Protein AF-A0A060ZNU0-F1 (afdb_monomer)

Mean predicted aligned error: 20.5 Å

Structure (mmCIF, N/CA/C/O backbone):
data_AF-A0A060ZNU0-F1
#
_entry.id   AF-A0A060ZNU0-F1
#
loop_
_atom_site.group_PDB
_atom_site.id
_atom_site.type_symbol
_atom_site.label_atom_id
_atom_site.label_alt_id
_atom_site.label_comp_id
_atom_site.label_asym_id
_atom_site.label_entity_id
_atom_site.label_seq_id
_atom_site.pdbx_PDB_ins_code
_atom_site.Cartn_x
_atom_site.Cartn_y
_atom_site.Cartn_z
_atom_site.occupancy
_atom_site.B_iso_or_equiv
_atom_site.auth_seq_id
_atom_site.auth_comp_id
_atom_site.auth_asym_id
_atom_site.auth_atom_id
_atom_site.pdbx_PDB_model_num
ATOM 1 N N . MET A 1 1 ? 24.515 -10.885 32.065 1.00 38.88 1 MET A N 1
ATOM 2 C CA . MET A 1 1 ? 23.050 -11.031 31.981 1.00 38.88 1 MET A CA 1
ATOM 3 C C . MET A 1 1 ? 22.774 -12.513 31.881 1.00 38.88 1 MET A C 1
ATOM 5 O O . MET A 1 1 ? 23.212 -13.115 30.910 1.00 38.88 1 MET A O 1
ATOM 9 N N . GLU A 1 2 ? 22.175 -13.109 32.909 1.00 35.75 2 GLU A N 1
ATOM 10 C CA . GLU A 1 2 ? 21.674 -14.481 32.805 1.00 35.75 2 GLU A CA 1
ATOM 11 C C . GLU A 1 2 ? 20.616 -14.522 31.698 1.00 35.75 2 GLU A C 1
ATOM 13 O O . GLU A 1 2 ? 19.741 -13.658 31.627 1.00 35.75 2 GLU A O 1
ATOM 18 N N . THR A 1 3 ? 20.738 -15.476 30.781 1.00 34.56 3 THR A N 1
ATOM 19 C CA . THR A 1 3 ? 19.779 -15.692 29.699 1.00 34.56 3 THR A CA 1
ATOM 20 C C . THR A 1 3 ? 18.481 -16.205 30.314 1.00 34.56 3 THR A C 1
ATOM 22 O O . THR A 1 3 ? 18.373 -17.376 30.669 1.00 34.56 3 THR A O 1
ATOM 25 N N . ILE A 1 4 ? 17.490 -15.326 30.469 1.00 43.50 4 ILE A N 1
ATOM 26 C CA . ILE A 1 4 ? 16.158 -15.708 30.946 1.00 43.50 4 ILE A CA 1
ATOM 27 C C . ILE A 1 4 ? 15.542 -16.651 29.906 1.00 43.50 4 ILE A C 1
ATOM 29 O O . ILE A 1 4 ? 15.230 -16.253 28.780 1.00 43.50 4 ILE A O 1
ATOM 33 N N . SER A 1 5 ? 15.389 -17.924 30.263 1.00 39.22 5 SER A N 1
ATOM 34 C CA . SER A 1 5 ? 14.722 -18.924 29.431 1.00 39.22 5 SER A CA 1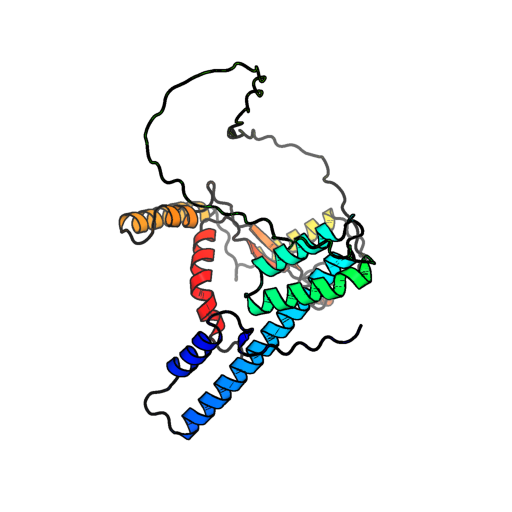
ATOM 35 C C . SER A 1 5 ? 13.214 -18.851 29.668 1.00 39.22 5 SER A C 1
ATOM 37 O O . SER A 1 5 ? 12.700 -19.479 30.586 1.00 39.22 5 SER A O 1
ATOM 39 N N . PHE A 1 6 ? 12.491 -18.098 28.840 1.00 52.50 6 PHE A N 1
ATOM 40 C CA . PHE A 1 6 ? 11.053 -18.290 28.687 1.00 52.50 6 PHE A CA 1
ATOM 41 C C . PHE A 1 6 ? 10.803 -19.639 28.012 1.00 52.50 6 PHE A C 1
ATOM 43 O O . PHE A 1 6 ? 11.404 -19.958 26.993 1.00 52.50 6 PHE A O 1
ATOM 50 N N . TYR A 1 7 ? 9.910 -20.423 28.591 1.00 51.22 7 TYR A N 1
ATOM 51 C CA . TYR A 1 7 ? 9.143 -21.411 27.854 1.00 51.22 7 TYR A CA 1
ATOM 52 C C . TYR A 1 7 ? 7.701 -20.965 28.006 1.00 51.22 7 TYR A C 1
ATOM 54 O O . TYR A 1 7 ? 7.175 -20.970 29.120 1.00 51.22 7 TYR A O 1
ATOM 62 N N . LEU A 1 8 ? 7.084 -20.517 26.915 1.00 54.56 8 LEU A N 1
ATOM 63 C CA . LEU A 1 8 ? 5.649 -20.288 26.935 1.00 54.56 8 LEU A CA 1
ATOM 64 C C . LEU A 1 8 ? 4.965 -21.658 27.043 1.00 54.56 8 LEU A C 1
ATOM 66 O O . LEU A 1 8 ? 5.212 -22.566 26.254 1.00 54.56 8 LEU A O 1
ATOM 70 N N . SER A 1 9 ? 4.170 -21.838 28.091 1.00 61.72 9 SER A N 1
ATOM 71 C CA . SER A 1 9 ? 3.276 -22.991 28.208 1.00 61.72 9 SER A CA 1
ATOM 72 C C . SER A 1 9 ? 2.034 -22.770 27.343 1.00 61.72 9 SER A C 1
ATOM 74 O O . SER A 1 9 ? 1.666 -21.628 27.064 1.00 61.72 9 SER A O 1
ATOM 76 N N . ASP A 1 10 ? 1.329 -23.843 26.972 1.00 56.97 10 ASP A N 1
ATOM 77 C CA . ASP A 1 10 ? 0.088 -23.768 26.177 1.00 56.97 10 ASP A CA 1
ATOM 78 C C . ASP A 1 10 ? -0.955 -22.791 26.759 1.00 56.97 10 ASP A C 1
ATOM 80 O O . ASP A 1 10 ? -1.742 -22.192 26.024 1.00 56.97 10 ASP A O 1
ATOM 84 N N . ASN A 1 11 ? -0.925 -22.574 28.077 1.00 59.22 11 ASN A N 1
ATOM 85 C CA . ASN A 1 11 ? -1.822 -21.671 28.798 1.00 59.22 11 ASN A CA 1
ATOM 86 C C . ASN A 1 11 ? -1.439 -20.185 28.682 1.00 59.22 11 ASN A C 1
ATOM 88 O O . ASN A 1 11 ? -2.202 -19.331 29.120 1.00 59.22 11 ASN A O 1
ATOM 92 N N . GLN A 1 12 ? -0.272 -19.863 28.121 1.00 59.56 12 GLN A N 1
ATOM 93 C CA . GLN A 1 12 ? 0.237 -18.495 27.970 1.00 59.56 12 GLN A CA 1
ATOM 94 C C . GLN A 1 12 ? 0.056 -17.938 26.553 1.00 59.56 12 GLN A C 1
ATOM 96 O O . GLN A 1 12 ? 0.384 -16.781 26.288 1.00 59.56 12 GLN A O 1
ATOM 101 N N . LEU A 1 13 ? -0.511 -18.733 25.645 1.00 61.38 13 LEU A N 1
ATOM 102 C CA . LEU A 1 13 ? -0.829 -18.301 24.291 1.00 61.38 13 LEU A CA 1
ATOM 103 C C . LEU A 1 13 ? -1.991 -17.291 24.272 1.00 61.38 13 LEU A C 1
ATOM 105 O O . LEU A 1 13 ? -2.866 -17.323 25.143 1.00 61.38 13 LEU A O 1
ATOM 109 N N . PRO A 1 14 ? -2.048 -16.396 23.266 1.00 61.25 14 PRO A N 1
ATOM 110 C CA . PRO A 1 14 ? -3.171 -15.484 23.102 1.00 61.25 14 PRO A CA 1
ATOM 111 C C . PRO A 1 14 ? -4.514 -16.238 23.087 1.00 61.25 14 PRO A C 1
ATOM 113 O O . PRO A 1 14 ? -4.620 -17.285 22.432 1.00 61.25 14 PRO A O 1
ATOM 116 N N . PRO A 1 15 ? -5.561 -15.713 23.752 1.00 55.94 15 PRO A N 1
ATOM 117 C CA . PRO A 1 15 ? -6.871 -16.350 23.784 1.00 55.94 15 PRO A CA 1
ATOM 118 C C . PRO A 1 15 ? -7.370 -16.686 22.372 1.00 55.94 15 PRO A C 1
ATOM 120 O O . PRO A 1 15 ? -7.438 -15.831 21.488 1.00 55.94 15 PRO A O 1
ATOM 123 N N . GLY A 1 16 ? -7.703 -17.958 22.149 1.00 65.50 16 GLY A N 1
ATOM 124 C CA . GLY A 1 16 ? -8.211 -18.450 20.868 1.00 65.50 16 GLY A CA 1
ATOM 125 C C . GLY A 1 16 ? -7.150 -18.833 19.831 1.00 65.50 16 GLY A C 1
ATOM 126 O O . GLY A 1 16 ? -7.532 -19.302 18.762 1.00 65.50 16 GLY A O 1
ATOM 127 N N . TYR A 1 17 ? -5.850 -18.700 20.116 1.00 67.19 17 TYR A N 1
ATOM 128 C CA . TYR A 1 17 ? -4.791 -19.159 19.207 1.00 67.19 17 TYR A CA 1
ATOM 129 C C . TYR A 1 17 ? -4.854 -20.677 18.979 1.00 67.19 17 TYR A C 1
ATOM 131 O O . TYR A 1 17 ? -4.975 -21.120 17.840 1.00 67.19 17 TYR A O 1
ATOM 139 N N . LEU A 1 18 ? -4.880 -21.474 20.055 1.00 66.06 18 LEU A N 1
ATOM 140 C CA . LEU A 1 18 ? -4.991 -22.937 19.960 1.00 66.06 18 LEU A CA 1
ATOM 141 C C . LEU A 1 18 ? -6.299 -23.373 19.296 1.00 66.06 18 LEU A C 1
ATOM 143 O O . LEU A 1 18 ? -6.309 -24.320 18.516 1.00 66.06 18 LEU A O 1
ATOM 147 N N . HIS A 1 19 ? -7.394 -22.661 19.573 1.00 72.25 19 HIS A N 1
ATOM 148 C CA . HIS A 1 19 ? -8.679 -22.922 18.933 1.00 72.25 19 HIS A CA 1
ATOM 149 C C . HIS A 1 19 ? -8.589 -22.688 17.421 1.00 72.25 19 HIS A C 1
ATOM 151 O O . HIS A 1 19 ? -8.879 -23.599 16.660 1.00 72.25 19 HIS A O 1
ATOM 157 N N . LYS A 1 20 ? -8.082 -21.529 16.982 1.00 72.62 20 LYS A N 1
ATOM 158 C CA . LYS A 1 20 ? -7.901 -21.211 15.556 1.00 72.62 20 LYS A CA 1
ATOM 159 C C . LYS A 1 20 ? -6.929 -22.161 14.859 1.00 72.62 20 LYS A C 1
ATOM 161 O O . LYS A 1 20 ? -7.186 -22.539 13.723 1.00 72.62 20 LYS A O 1
ATOM 166 N N . ALA A 1 21 ? -5.846 -22.554 15.526 1.00 65.38 21 ALA A N 1
ATOM 167 C CA . ALA A 1 21 ? -4.890 -23.514 14.988 1.00 65.38 21 ALA A CA 1
ATOM 168 C C . ALA A 1 21 ? -5.538 -24.889 14.764 1.00 65.38 21 ALA A C 1
ATOM 170 O O . ALA A 1 21 ? -5.400 -25.457 13.687 1.00 65.38 21 ALA A O 1
ATOM 171 N N . ARG A 1 22 ? -6.318 -25.381 15.737 1.00 68.38 22 ARG A N 1
ATOM 172 C CA . ARG A 1 22 ? -7.072 -26.639 15.611 1.00 68.38 22 ARG A CA 1
ATOM 173 C C . ARG A 1 22 ? -8.158 -26.551 14.536 1.00 68.38 22 ARG A C 1
ATOM 175 O O . ARG A 1 22 ? -8.238 -27.430 13.689 1.00 68.38 22 ARG A O 1
ATOM 182 N N . THR A 1 23 ? -8.912 -25.450 14.492 1.00 75.44 23 THR A N 1
ATOM 183 C CA . THR A 1 23 ? -9.928 -25.216 13.454 1.00 75.44 23 THR A CA 1
ATOM 184 C C . THR A 1 23 ? -9.319 -25.195 12.055 1.00 75.44 23 THR A C 1
ATOM 186 O O . THR A 1 23 ? -9.929 -25.708 11.123 1.00 75.44 23 THR A O 1
ATOM 189 N N . LEU A 1 24 ? -8.117 -24.635 11.879 1.00 65.94 24 LEU A N 1
ATOM 190 C CA . LEU A 1 24 ? -7.421 -24.678 10.591 1.00 65.94 24 LEU A CA 1
ATOM 191 C C . LEU A 1 24 ? -7.113 -26.120 10.184 1.00 65.94 24 LEU A C 1
ATOM 193 O O . LEU A 1 24 ? -7.414 -26.480 9.050 1.00 65.94 24 LEU A O 1
ATOM 197 N N . THR A 1 25 ? -6.607 -26.952 11.098 1.00 64.31 25 THR A N 1
ATOM 198 C CA . THR A 1 25 ? -6.374 -28.381 10.832 1.00 64.31 25 THR A CA 1
ATOM 199 C C . THR A 1 25 ? -7.651 -29.085 10.371 1.00 64.31 25 THR A C 1
ATOM 201 O O . THR A 1 25 ? -7.621 -29.782 9.359 1.00 64.31 25 THR A O 1
ATOM 204 N N . ASP A 1 26 ? -8.783 -28.821 11.030 1.00 71.25 26 ASP A N 1
ATOM 205 C CA . ASP A 1 26 ? -10.082 -29.408 10.671 1.00 71.25 26 ASP A CA 1
ATOM 206 C C . ASP A 1 26 ? -10.603 -28.910 9.310 1.00 71.25 26 ASP A C 1
ATOM 208 O O . ASP A 1 26 ? -11.284 -29.635 8.587 1.00 71.25 26 ASP A O 1
ATOM 212 N N . THR A 1 27 ? -10.257 -27.676 8.924 1.00 74.62 27 THR A N 1
ATOM 213 C CA . THR A 1 27 ? -10.711 -27.058 7.665 1.00 74.62 27 THR A CA 1
ATOM 214 C C . THR A 1 27 ? -9.982 -27.620 6.439 1.00 74.62 27 THR A C 1
ATOM 216 O O . THR A 1 27 ? -10.497 -27.537 5.325 1.00 74.62 27 THR A O 1
ATOM 219 N N . PHE A 1 28 ? -8.785 -28.185 6.617 1.00 71.81 28 PHE A N 1
ATOM 220 C CA . PHE A 1 28 ? -7.939 -28.660 5.517 1.00 71.81 28 PHE A CA 1
ATOM 221 C C . PHE A 1 28 ? -7.997 -30.170 5.282 1.00 71.81 28 PHE A C 1
ATOM 223 O O . PHE A 1 28 ? -7.221 -30.667 4.468 1.00 71.81 28 PHE A O 1
ATOM 230 N N . ILE A 1 29 ? -8.901 -30.902 5.940 1.00 76.94 29 ILE A N 1
ATOM 231 C CA . ILE A 1 29 ? -9.031 -32.349 5.741 1.00 76.94 29 ILE A CA 1
ATOM 232 C C . ILE A 1 29 ? -9.648 -32.619 4.354 1.00 76.94 29 ILE A C 1
ATOM 234 O O . ILE A 1 29 ? -10.820 -32.301 4.136 1.00 76.94 29 ILE A O 1
ATOM 238 N N . PRO A 1 30 ? -8.905 -33.211 3.398 1.00 80.44 30 PRO A N 1
ATOM 239 C CA . PRO A 1 30 ? -9.450 -33.552 2.088 1.00 80.44 30 PRO A CA 1
ATOM 240 C C . PRO A 1 30 ? -10.521 -34.639 2.217 1.00 80.44 30 PRO A C 1
ATOM 242 O O . PRO A 1 30 ? -10.360 -35.595 2.980 1.00 80.44 30 PRO A O 1
ATOM 245 N N . SER A 1 31 ? -11.592 -34.554 1.425 1.00 81.44 31 SER A N 1
ATOM 246 C CA . SER A 1 31 ? -12.579 -35.635 1.351 1.00 81.44 31 SER A CA 1
ATOM 247 C C . SER A 1 31 ? -11.918 -36.914 0.823 1.00 81.44 31 SER A C 1
ATOM 249 O O . SER A 1 31 ? -11.428 -36.925 -0.306 1.00 81.44 31 SER A O 1
ATOM 251 N N . GLY A 1 32 ? -11.916 -37.985 1.620 1.00 85.94 32 GLY A N 1
ATOM 252 C CA . GLY A 1 32 ? -11.304 -39.267 1.246 1.00 85.94 32 GLY A CA 1
ATOM 253 C C . GLY A 1 32 ? -9.794 -39.360 1.493 1.00 85.94 32 GLY A C 1
ATOM 254 O O . GLY A 1 32 ? -9.123 -40.158 0.843 1.00 85.94 32 GLY A O 1
ATOM 255 N N . ALA A 1 33 ? -9.239 -38.548 2.398 1.00 84.81 33 ALA A N 1
ATOM 256 C CA . ALA A 1 33 ? -7.834 -38.648 2.783 1.00 84.81 33 ALA A CA 1
ATOM 257 C C . ALA A 1 33 ? -7.494 -40.025 3.383 1.00 84.81 33 ALA A C 1
ATOM 259 O O . ALA A 1 33 ? -8.216 -40.535 4.236 1.00 84.81 33 ALA A O 1
ATOM 260 N N . SER A 1 34 ? -6.372 -40.607 2.949 1.00 93.38 34 SER A N 1
ATOM 261 C CA . SER A 1 34 ? -5.828 -41.834 3.545 1.00 93.38 34 SER A CA 1
ATOM 262 C C . SER A 1 34 ? -5.300 -41.582 4.963 1.00 93.38 34 SER A C 1
ATOM 264 O O . SER A 1 34 ? -4.901 -40.457 5.275 1.00 93.38 34 SER A O 1
ATOM 266 N N . ASP A 1 35 ? -5.196 -42.623 5.793 1.00 90.69 35 ASP A N 1
ATOM 267 C CA . ASP A 1 35 ? -4.618 -42.519 7.145 1.00 90.69 35 ASP A CA 1
ATOM 268 C C . ASP A 1 35 ? -3.201 -41.927 7.129 1.00 90.69 35 ASP A C 1
ATOM 270 O O . ASP A 1 35 ? -2.840 -41.118 7.983 1.00 90.69 35 ASP A O 1
ATOM 274 N N . THR A 1 36 ? -2.405 -42.258 6.108 1.00 90.62 36 THR A N 1
ATOM 275 C CA . THR A 1 36 ? -1.067 -41.685 5.909 1.00 90.62 36 THR A CA 1
ATOM 276 C C . THR A 1 36 ? -1.129 -40.179 5.645 1.00 90.62 36 THR A C 1
ATOM 278 O O . THR A 1 36 ? -0.317 -39.421 6.174 1.00 90.62 36 THR A O 1
ATOM 281 N N . THR A 1 37 ? -2.108 -39.723 4.860 1.00 81.62 37 THR A N 1
ATOM 282 C CA . THR A 1 37 ? -2.336 -38.295 4.594 1.00 81.62 37 THR A CA 1
ATOM 283 C C . THR A 1 37 ? -2.785 -37.562 5.857 1.00 81.62 37 THR A C 1
ATOM 285 O O . THR A 1 37 ? -2.291 -36.471 6.133 1.00 81.62 37 THR A O 1
ATOM 288 N N . LEU A 1 38 ? -3.675 -38.165 6.651 1.00 80.62 38 LEU A N 1
ATOM 289 C CA . LEU A 1 38 ? -4.131 -37.597 7.921 1.00 80.62 38 LEU A CA 1
ATOM 290 C C . LEU A 1 38 ? -2.984 -37.481 8.933 1.00 80.62 38 LEU A C 1
ATOM 292 O O . LEU A 1 38 ? -2.833 -36.437 9.566 1.00 80.62 38 LEU A O 1
ATOM 296 N N . ALA A 1 39 ? -2.129 -38.502 9.034 1.00 81.56 39 ALA A N 1
ATOM 297 C CA . ALA A 1 39 ? -0.946 -38.469 9.889 1.00 81.56 39 ALA A CA 1
ATOM 298 C C . ALA A 1 39 ? 0.041 -37.368 9.461 1.00 81.56 39 ALA A C 1
ATOM 300 O O . ALA A 1 39 ? 0.511 -36.601 10.301 1.00 81.56 39 ALA A O 1
ATOM 301 N N . ALA A 1 40 ? 0.304 -37.233 8.157 1.00 80.44 40 ALA A N 1
ATOM 302 C CA . ALA A 1 40 ? 1.173 -36.181 7.631 1.00 80.44 40 ALA A CA 1
ATOM 303 C C . ALA A 1 40 ? 0.617 -34.770 7.906 1.00 80.44 40 ALA A C 1
ATOM 305 O O . ALA A 1 40 ? 1.368 -33.880 8.310 1.00 80.44 40 ALA A O 1
ATOM 306 N N . LEU A 1 41 ? -0.697 -34.570 7.744 1.00 77.31 41 LEU A N 1
ATOM 307 C CA . LEU A 1 41 ? -1.367 -33.308 8.073 1.00 77.31 41 LEU A CA 1
ATOM 308 C C . LEU A 1 41 ? -1.296 -33.000 9.572 1.00 77.31 41 LEU A C 1
ATOM 310 O O . LEU A 1 41 ? -1.021 -31.859 9.944 1.00 77.31 41 LEU A O 1
ATOM 314 N N . ALA A 1 42 ? -1.472 -34.005 10.433 1.00 77.25 42 ALA A N 1
ATOM 315 C CA . ALA A 1 42 ? -1.324 -33.844 11.874 1.00 77.25 42 ALA A CA 1
ATOM 316 C C . ALA A 1 42 ? 0.101 -33.395 12.235 1.00 77.25 42 ALA A C 1
ATOM 318 O O . ALA A 1 42 ? 0.260 -32.371 12.900 1.00 77.25 42 ALA A O 1
ATOM 319 N N . THR A 1 43 ? 1.136 -34.071 11.722 1.00 81.88 43 THR A N 1
ATOM 320 C CA . THR A 1 43 ? 2.539 -33.685 11.951 1.00 81.88 43 THR A CA 1
ATOM 321 C C . THR A 1 43 ? 2.839 -32.271 11.450 1.00 81.88 43 THR A C 1
ATOM 323 O O . THR A 1 43 ? 3.444 -31.481 12.176 1.00 81.88 43 THR A O 1
ATOM 326 N N . ALA A 1 44 ? 2.386 -31.920 10.244 1.00 76.81 44 ALA A N 1
ATOM 327 C CA . ALA A 1 44 ? 2.569 -30.580 9.691 1.00 76.81 44 ALA A CA 1
ATOM 328 C C . ALA A 1 44 ? 1.868 -29.509 10.541 1.00 76.81 44 ALA A C 1
ATOM 330 O O . ALA A 1 44 ? 2.440 -28.448 10.792 1.00 76.81 44 ALA A O 1
ATOM 331 N N . SER A 1 45 ? 0.660 -29.798 11.037 1.00 73.06 45 SER A N 1
ATOM 332 C CA . SER A 1 45 ? -0.073 -28.886 11.918 1.00 73.06 45 SER A CA 1
ATOM 333 C C . SER A 1 45 ? 0.649 -28.670 13.252 1.00 73.06 45 SER A C 1
ATOM 335 O O . SER A 1 45 ? 0.784 -27.530 13.694 1.00 73.06 45 SER A O 1
ATOM 337 N N . SER A 1 46 ? 1.196 -29.732 13.856 1.00 74.94 46 SER A N 1
ATOM 338 C CA . SER A 1 46 ? 1.989 -29.639 15.085 1.00 74.94 46 SER A CA 1
ATOM 339 C C . SER A 1 46 ? 3.253 -28.809 14.882 1.00 74.94 46 SER A C 1
ATOM 341 O O . SER A 1 46 ? 3.540 -27.931 15.695 1.00 74.94 46 SER A O 1
ATOM 343 N N . LEU A 1 47 ? 3.970 -29.028 13.774 1.00 77.56 47 LEU A N 1
ATOM 344 C CA . LEU A 1 47 ? 5.163 -28.250 13.442 1.00 77.56 47 LEU A CA 1
ATOM 345 C C . LEU A 1 47 ? 4.820 -26.769 13.252 1.00 77.56 47 LEU A C 1
ATOM 347 O O . LEU A 1 47 ? 5.501 -25.905 13.794 1.00 77.56 47 LEU A O 1
ATOM 351 N N . TRP A 1 48 ? 3.731 -26.466 12.544 1.00 74.56 48 TRP A N 1
ATOM 352 C CA . TRP A 1 48 ? 3.291 -25.089 12.330 1.00 74.56 48 TRP A CA 1
ATOM 353 C C . TRP A 1 48 ? 2.935 -24.375 13.639 1.00 74.56 48 TRP A C 1
ATOM 355 O O . TRP A 1 48 ? 3.332 -23.224 13.841 1.00 74.56 48 TRP A O 1
ATOM 365 N N . ILE A 1 49 ? 2.230 -25.064 14.545 1.00 74.00 49 ILE A N 1
ATOM 366 C CA . ILE A 1 49 ? 1.915 -24.555 15.887 1.00 74.00 49 ILE A CA 1
ATOM 367 C C . ILE A 1 49 ? 3.207 -24.248 16.647 1.00 74.00 49 ILE A C 1
ATOM 369 O O . ILE A 1 49 ? 3.329 -23.154 17.199 1.00 74.00 49 ILE A O 1
ATOM 373 N N . GLN A 1 50 ? 4.172 -25.171 16.633 1.00 74.25 50 GLN A N 1
ATOM 374 C CA . GLN A 1 50 ? 5.454 -25.021 17.320 1.00 74.25 50 GLN A CA 1
ATOM 375 C C . GLN A 1 50 ? 6.292 -23.868 16.750 1.00 74.25 50 GLN A C 1
ATOM 377 O O . GLN A 1 50 ? 6.820 -23.056 17.506 1.00 74.25 50 GLN A O 1
ATOM 382 N N . THR A 1 51 ? 6.409 -23.751 15.428 1.00 71.19 51 THR A N 1
ATOM 383 C CA . THR A 1 51 ? 7.171 -22.660 14.802 1.00 71.19 51 THR A CA 1
ATOM 384 C C . THR A 1 51 ? 6.516 -21.309 15.067 1.00 71.19 51 THR A C 1
ATOM 386 O O . THR A 1 51 ? 7.192 -20.343 15.413 1.00 71.19 51 THR A O 1
ATOM 389 N N . SER A 1 52 ? 5.190 -21.233 14.968 1.00 70.44 52 SER A N 1
ATOM 390 C CA . SER A 1 52 ? 4.458 -19.998 15.248 1.00 70.44 52 SER A CA 1
ATOM 391 C C . SER A 1 52 ? 4.555 -19.607 16.729 1.00 70.44 52 SER A C 1
ATOM 393 O O . SER A 1 52 ? 4.660 -18.423 17.044 1.00 70.44 52 SER A O 1
ATOM 395 N N . HIS A 1 53 ? 4.622 -20.589 17.633 1.00 69.31 53 HIS A N 1
ATOM 396 C CA . HIS A 1 53 ? 4.927 -20.377 19.046 1.00 69.31 53 HIS A CA 1
ATOM 397 C C . HIS A 1 53 ? 6.321 -19.765 19.251 1.00 69.31 53 HIS A C 1
ATOM 399 O O . HIS A 1 53 ? 6.441 -18.748 19.926 1.00 69.31 53 HIS A O 1
ATOM 405 N N . GLN A 1 54 ? 7.359 -20.324 18.621 1.00 70.50 54 GLN A N 1
ATOM 406 C CA . GLN A 1 54 ? 8.727 -19.793 18.701 1.00 70.50 54 GLN A CA 1
ATOM 407 C C . GLN A 1 54 ? 8.836 -18.362 18.161 1.00 70.50 54 GLN A C 1
ATOM 409 O O . GLN A 1 54 ? 9.518 -17.532 18.756 1.00 70.50 54 GLN A O 1
ATOM 414 N N . ILE A 1 55 ? 8.147 -18.054 17.058 1.00 70.06 55 ILE A N 1
ATOM 415 C CA . ILE A 1 55 ? 8.132 -16.705 16.475 1.00 70.06 55 ILE A CA 1
ATOM 416 C C . ILE A 1 55 ? 7.472 -15.710 17.431 1.00 70.06 55 ILE A C 1
ATOM 418 O O . ILE A 1 55 ? 8.016 -14.632 17.661 1.00 70.06 55 ILE A O 1
ATOM 422 N N . LEU A 1 56 ? 6.310 -16.062 17.989 1.00 69.81 56 LEU A N 1
ATOM 423 C CA . LEU A 1 56 ? 5.622 -15.208 18.956 1.00 69.81 56 LEU A CA 1
ATOM 424 C C . LEU A 1 56 ? 6.472 -15.004 20.209 1.00 69.81 56 LEU A C 1
ATOM 426 O O . LEU A 1 56 ? 6.605 -13.877 20.675 1.00 69.81 56 LEU A O 1
ATOM 430 N N . GLU A 1 57 ? 7.087 -16.068 20.721 1.00 73.06 57 GLU A N 1
ATOM 431 C CA . GLU A 1 57 ? 7.986 -15.992 21.868 1.00 73.06 57 GLU A CA 1
ATOM 432 C C . GLU A 1 57 ? 9.164 -15.048 21.601 1.00 73.06 57 GLU A C 1
ATOM 434 O O . GLU A 1 57 ? 9.425 -14.148 22.398 1.00 73.06 57 GLU A O 1
ATOM 439 N N . GLN A 1 58 ? 9.839 -15.206 20.461 1.00 75.56 58 GLN A N 1
ATOM 440 C CA . GLN A 1 58 ? 10.950 -14.347 20.062 1.00 75.56 58 GLN A CA 1
ATOM 441 C C . GLN A 1 58 ? 10.510 -12.885 19.924 1.00 75.56 58 GLN A C 1
ATOM 443 O O . GLN A 1 58 ? 11.181 -11.992 20.435 1.00 75.56 58 GLN A O 1
ATOM 448 N N . HIS A 1 59 ? 9.358 -12.639 19.297 1.00 76.50 59 HIS A N 1
ATOM 449 C CA . HIS A 1 59 ? 8.807 -11.296 19.146 1.00 76.50 59 HIS A CA 1
ATOM 450 C C . HIS A 1 59 ? 8.536 -10.632 20.501 1.00 76.50 59 HIS A C 1
ATOM 452 O O . HIS A 1 59 ? 8.975 -9.506 20.735 1.00 76.50 59 HIS A O 1
ATOM 458 N N . TYR A 1 60 ? 7.874 -11.341 21.420 1.00 73.19 60 TYR A N 1
ATOM 459 C CA . TYR A 1 60 ? 7.619 -10.818 22.760 1.00 73.19 60 TYR A CA 1
ATOM 460 C C . TYR A 1 60 ? 8.914 -10.591 23.539 1.00 73.19 60 TYR A C 1
ATOM 462 O O . TYR A 1 60 ? 9.027 -9.585 24.233 1.00 73.19 60 TYR A O 1
ATOM 470 N N . ARG A 1 61 ? 9.918 -11.465 23.403 1.00 73.50 61 ARG A N 1
ATOM 471 C CA . ARG A 1 61 ? 11.238 -11.273 24.024 1.00 73.50 61 ARG A CA 1
ATOM 472 C C . ARG A 1 61 ? 11.933 -10.019 23.516 1.00 73.50 61 ARG A C 1
ATOM 474 O O . ARG A 1 61 ? 12.469 -9.263 24.321 1.00 73.50 61 ARG A O 1
ATOM 481 N N . GLU A 1 62 ? 11.927 -9.791 22.207 1.00 77.06 62 GLU A N 1
ATOM 482 C CA . GLU A 1 62 ? 12.517 -8.599 21.594 1.00 77.06 62 GLU A CA 1
ATOM 483 C C . GLU A 1 62 ? 11.784 -7.331 22.028 1.00 77.06 62 GLU A C 1
ATOM 485 O O . GLU A 1 62 ? 12.424 -6.347 22.400 1.00 77.06 62 GLU A O 1
ATOM 490 N N . GLU A 1 63 ? 10.450 -7.361 22.051 1.00 74.69 63 GLU A N 1
ATOM 491 C CA . GLU A 1 63 ? 9.649 -6.226 22.494 1.00 74.69 63 GLU A CA 1
ATOM 492 C C . GLU A 1 63 ? 9.892 -5.927 23.977 1.00 74.69 63 GLU A C 1
ATOM 494 O O . GLU A 1 63 ? 10.217 -4.793 24.326 1.00 74.69 63 GLU A O 1
ATOM 499 N N . ILE A 1 64 ? 9.831 -6.941 24.844 1.00 70.38 64 ILE A N 1
ATOM 500 C CA . ILE A 1 64 ? 10.117 -6.812 26.278 1.00 70.38 64 ILE A CA 1
ATOM 501 C C . ILE A 1 64 ? 11.548 -6.302 26.496 1.00 70.38 64 ILE A C 1
ATOM 503 O O . ILE A 1 64 ? 11.746 -5.348 27.244 1.00 70.38 64 ILE A O 1
ATOM 507 N N . SER A 1 65 ? 12.547 -6.858 25.804 1.00 75.75 65 SER A N 1
ATOM 508 C CA . SER A 1 65 ? 13.946 -6.415 25.889 1.00 75.75 65 SER A CA 1
ATOM 509 C C . SER A 1 65 ? 14.125 -4.960 25.443 1.00 75.75 65 SER A C 1
ATOM 511 O O . SER A 1 65 ? 14.809 -4.175 26.107 1.00 75.75 65 SER A O 1
ATOM 513 N N . HIS A 1 66 ? 13.462 -4.554 24.360 1.00 76.75 66 HIS A N 1
ATOM 514 C CA . HIS A 1 66 ? 13.468 -3.174 23.890 1.00 76.75 66 HIS A CA 1
ATOM 515 C C . HIS A 1 66 ? 12.815 -2.227 24.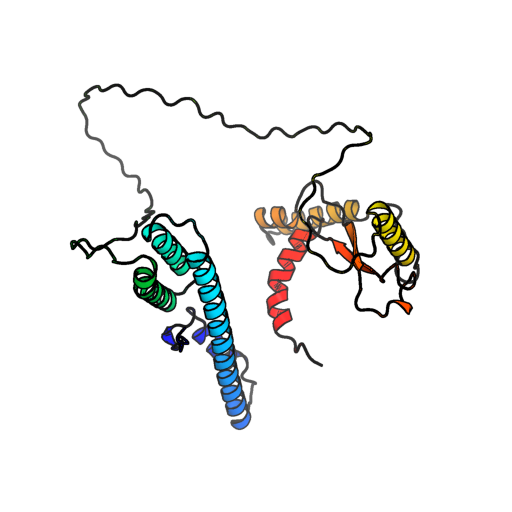908 1.00 76.75 66 HIS A C 1
ATOM 517 O O . HIS A 1 66 ? 13.354 -1.161 25.206 1.00 76.75 66 HIS A O 1
ATOM 523 N N . LYS A 1 67 ? 11.686 -2.627 25.502 1.00 71.38 67 LYS A N 1
ATOM 524 C CA . LYS A 1 67 ? 11.005 -1.869 26.561 1.00 71.38 67 LYS A CA 1
ATOM 525 C C . LYS A 1 67 ? 11.844 -1.766 27.834 1.00 71.38 67 LYS A C 1
ATOM 527 O O . LYS A 1 67 ? 11.921 -0.681 28.404 1.00 71.38 67 LYS A O 1
ATOM 532 N N . TYR A 1 68 ? 12.534 -2.834 28.226 1.00 71.31 68 TYR A N 1
ATOM 533 C CA . TYR A 1 68 ? 13.523 -2.800 29.302 1.00 71.31 68 TYR A CA 1
ATOM 534 C C . TYR A 1 68 ? 14.657 -1.832 28.983 1.00 71.31 68 TYR A C 1
ATOM 536 O O . TYR A 1 68 ? 15.000 -0.998 29.810 1.00 71.31 68 TYR A O 1
ATOM 544 N N . THR A 1 69 ? 15.186 -1.870 27.762 1.00 75.75 69 THR A N 1
ATOM 545 C CA . THR A 1 69 ? 16.227 -0.936 27.312 1.00 75.75 69 THR A CA 1
ATOM 546 C C . THR A 1 69 ? 15.762 0.515 27.452 1.00 75.75 69 THR A C 1
ATOM 548 O O . THR A 1 69 ? 16.525 1.353 27.921 1.00 75.75 69 THR A O 1
ATOM 551 N N . ILE A 1 70 ? 14.504 0.815 27.111 1.00 73.56 70 ILE A N 1
ATOM 552 C CA . ILE A 1 70 ? 13.910 2.145 27.314 1.00 73.56 70 ILE A CA 1
ATOM 553 C C . ILE A 1 70 ? 13.807 2.475 28.806 1.00 73.56 70 ILE A C 1
ATOM 555 O O . ILE A 1 70 ? 14.225 3.557 29.207 1.00 73.56 70 ILE A O 1
ATOM 559 N N . LEU A 1 71 ? 13.281 1.566 29.631 1.00 68.62 71 LEU A N 1
ATOM 560 C CA . LEU A 1 71 ? 13.152 1.786 31.075 1.00 68.62 71 LEU A CA 1
ATOM 561 C C . LEU A 1 71 ? 14.512 2.050 31.739 1.00 68.62 71 LEU A C 1
ATOM 563 O O . LEU A 1 71 ? 14.615 2.958 32.554 1.00 68.62 71 LEU A O 1
ATOM 567 N N . TYR A 1 72 ? 15.554 1.310 31.353 1.00 66.69 72 TYR A N 1
ATOM 568 C CA . TYR A 1 72 ? 16.881 1.393 31.967 1.00 66.69 72 TYR A CA 1
ATOM 569 C C . TYR A 1 72 ? 17.750 2.534 31.442 1.00 66.69 72 TYR A C 1
ATOM 571 O O . TYR A 1 72 ? 18.508 3.120 32.209 1.00 66.69 72 TYR A O 1
ATOM 579 N N . ASN A 1 73 ? 17.661 2.858 30.150 1.00 73.56 73 ASN A N 1
ATOM 580 C CA . ASN A 1 73 ? 18.527 3.871 29.543 1.00 73.56 73 ASN A CA 1
ATOM 581 C C . ASN A 1 73 ? 17.905 5.267 29.521 1.00 73.56 73 ASN A C 1
ATOM 583 O O . ASN A 1 73 ? 18.564 6.201 29.071 1.00 73.56 73 ASN A O 1
ATOM 587 N N . THR A 1 74 ? 16.661 5.431 29.981 1.00 75.19 74 THR A N 1
ATOM 588 C CA . THR A 1 74 ? 16.052 6.755 30.141 1.00 75.19 74 THR A CA 1
ATOM 589 C C . THR A 1 74 ? 16.581 7.377 31.437 1.00 75.19 74 THR A C 1
ATOM 591 O O . THR A 1 74 ? 16.160 6.952 32.513 1.00 75.19 74 THR A O 1
ATOM 594 N N . PRO A 1 75 ? 17.459 8.401 31.390 1.00 60.69 75 PRO A N 1
ATOM 595 C CA . PRO A 1 75 ? 18.121 8.971 32.575 1.00 60.69 75 PRO A CA 1
ATOM 596 C C . PRO A 1 75 ? 17.179 9.772 33.493 1.00 60.69 75 PRO A C 1
ATOM 598 O O . PRO A 1 75 ? 17.634 10.562 34.314 1.00 60.69 75 PRO A O 1
ATOM 601 N N . SER A 1 76 ? 15.867 9.660 33.287 1.00 57.00 76 SER A N 1
ATOM 602 C CA . SER A 1 76 ? 14.884 10.682 33.646 1.00 57.00 76 SER A CA 1
ATOM 603 C C . SER A 1 76 ? 13.735 10.168 34.496 1.00 57.00 76 SER A C 1
ATOM 605 O O . SER A 1 76 ? 12.854 10.968 34.782 1.00 57.00 76 SER A O 1
ATOM 607 N N . PHE A 1 77 ? 13.707 8.890 34.888 1.00 66.88 77 PHE A N 1
ATOM 608 C CA . PHE A 1 77 ? 12.711 8.441 35.861 1.00 66.88 77 PHE A CA 1
ATOM 609 C C . PHE A 1 77 ? 13.168 8.881 37.256 1.00 66.88 77 PHE A C 1
ATOM 611 O O . PHE A 1 77 ? 14.153 8.336 37.761 1.00 66.88 77 PHE A O 1
ATOM 618 N N . PRO A 1 78 ? 12.504 9.878 37.871 1.00 64.19 78 PRO A N 1
ATOM 619 C CA . PRO A 1 78 ? 12.901 10.396 39.171 1.00 64.19 78 PRO A CA 1
ATOM 620 C C . PRO A 1 78 ? 12.539 9.431 40.311 1.00 64.19 78 PRO A C 1
ATOM 622 O O . PRO A 1 78 ? 13.086 9.562 41.402 1.00 64.19 78 PRO A O 1
ATOM 625 N N . ASP A 1 79 ? 11.644 8.465 40.064 1.00 76.94 79 ASP A N 1
ATOM 626 C CA . ASP A 1 79 ? 11.162 7.497 41.050 1.00 76.94 79 ASP A CA 1
ATOM 627 C C . ASP A 1 79 ? 10.793 6.145 40.395 1.00 76.94 79 ASP A C 1
ATOM 629 O O . ASP A 1 79 ? 10.294 6.090 39.266 1.00 76.94 79 ASP A O 1
ATOM 633 N N . TRP A 1 80 ? 10.994 5.039 41.121 1.00 79.25 80 TRP A N 1
ATOM 634 C CA . TRP A 1 80 ? 10.654 3.671 40.699 1.00 79.25 80 TRP A CA 1
ATOM 635 C C . TRP A 1 80 ? 9.151 3.501 40.431 1.00 79.25 80 TRP A C 1
ATOM 637 O O . TRP A 1 80 ? 8.751 2.639 39.645 1.00 79.25 80 TRP A O 1
ATOM 647 N N . GLN A 1 81 ? 8.315 4.335 41.059 1.00 80.62 81 GLN A N 1
ATOM 648 C CA . GLN A 1 81 ? 6.861 4.336 40.894 1.00 80.62 81 GLN A CA 1
ATOM 649 C C . GLN A 1 81 ? 6.444 4.655 39.455 1.00 80.62 81 GLN A C 1
ATOM 651 O O . GLN A 1 81 ? 5.518 4.032 38.932 1.00 80.62 81 GLN A O 1
ATOM 656 N N . GLU A 1 82 ? 7.146 5.575 38.786 1.00 78.81 82 GLU A N 1
ATOM 657 C CA . GLU A 1 82 ? 6.866 5.918 37.388 1.00 78.81 82 GLU A CA 1
ATOM 658 C C . GLU A 1 82 ? 7.273 4.786 36.441 1.00 78.81 82 GLU A C 1
ATOM 660 O O . GLU A 1 82 ? 6.508 4.428 35.540 1.00 78.81 82 GLU A O 1
ATOM 665 N N . ALA A 1 83 ? 8.431 4.163 36.684 1.00 76.56 83 ALA A N 1
ATOM 666 C CA . ALA A 1 83 ? 8.889 3.001 35.924 1.00 76.56 83 ALA A CA 1
ATOM 667 C C . ALA A 1 83 ? 7.929 1.805 36.086 1.00 76.56 83 ALA A C 1
ATOM 669 O O . ALA A 1 83 ? 7.569 1.155 35.101 1.00 76.56 83 ALA A O 1
ATOM 670 N N . TRP A 1 84 ? 7.444 1.559 37.310 1.00 81.81 84 TRP A N 1
ATOM 671 C CA . TRP A 1 84 ? 6.427 0.546 37.599 1.00 81.81 84 TRP A CA 1
ATOM 672 C C . TRP A 1 84 ? 5.105 0.846 36.888 1.00 81.81 84 TRP A C 1
ATOM 674 O O . TRP A 1 84 ? 4.566 -0.020 36.200 1.00 81.81 84 TRP A O 1
ATOM 684 N N . TYR A 1 85 ? 4.593 2.074 36.998 1.00 83.00 85 TYR A N 1
ATOM 685 C CA . TYR A 1 85 ? 3.340 2.474 36.355 1.00 83.00 85 TYR A CA 1
ATOM 686 C C . TYR A 1 85 ? 3.397 2.318 34.830 1.00 83.00 85 TYR A C 1
ATOM 688 O O . TYR A 1 85 ? 2.449 1.822 34.209 1.00 83.00 85 TYR A O 1
ATOM 696 N N . LEU A 1 86 ? 4.523 2.692 34.220 1.00 78.62 86 LEU A N 1
ATOM 697 C CA . LEU A 1 86 ? 4.744 2.529 32.789 1.00 78.62 86 LEU A CA 1
ATOM 698 C C . LEU A 1 86 ? 4.782 1.045 32.394 1.00 78.62 86 LEU A C 1
ATOM 700 O O . LEU A 1 86 ? 4.092 0.648 31.452 1.00 78.62 86 LEU A O 1
ATOM 704 N N . GLY A 1 87 ? 5.506 0.222 33.159 1.00 77.50 87 GLY A N 1
ATOM 705 C CA . GLY A 1 87 ? 5.563 -1.229 32.982 1.00 77.50 87 GLY A CA 1
ATOM 706 C C . GLY A 1 87 ? 4.189 -1.900 33.083 1.00 77.50 87 GLY A C 1
ATOM 707 O O . GLY A 1 87 ? 3.812 -2.678 32.206 1.00 77.50 87 GLY A O 1
ATOM 708 N N . VAL A 1 88 ? 3.391 -1.525 34.088 1.00 79.12 88 VAL A N 1
ATOM 709 C CA . VAL A 1 88 ? 2.010 -2.005 34.267 1.00 79.12 88 VAL A CA 1
ATOM 710 C C . VAL A 1 88 ? 1.128 -1.605 33.089 1.00 79.12 88 VAL A C 1
ATOM 712 O O . VAL A 1 88 ? 0.401 -2.437 32.547 1.00 79.12 88 VAL A O 1
ATOM 715 N N . THR A 1 89 ? 1.216 -0.347 32.653 1.00 80.00 89 THR A N 1
ATOM 716 C CA . THR A 1 89 ? 0.426 0.167 31.528 1.00 80.00 89 THR A CA 1
ATOM 717 C C . THR A 1 89 ? 0.753 -0.572 30.228 1.00 80.00 89 THR A C 1
ATOM 719 O O . THR A 1 89 ? -0.143 -0.841 29.426 1.00 80.00 89 THR A O 1
ATOM 722 N N . TRP A 1 90 ? 2.022 -0.914 29.999 1.00 76.31 90 TRP A N 1
ATOM 723 C CA . TRP A 1 90 ? 2.436 -1.709 28.841 1.00 76.31 90 TRP A CA 1
ATOM 724 C C . TRP A 1 90 ? 1.931 -3.144 28.927 1.00 76.31 90 TRP A C 1
ATOM 726 O O . TRP A 1 90 ? 1.301 -3.614 27.979 1.00 76.31 90 TRP A O 1
ATOM 736 N N . ALA A 1 91 ? 2.124 -3.800 30.073 1.00 74.00 91 ALA A N 1
ATOM 737 C CA . ALA A 1 91 ? 1.670 -5.167 30.298 1.00 74.00 91 ALA A CA 1
ATOM 738 C C . ALA A 1 91 ? 0.150 -5.297 30.090 1.00 74.00 91 ALA A C 1
ATOM 740 O O . ALA A 1 91 ? -0.317 -6.229 29.444 1.00 74.00 91 ALA A O 1
ATOM 741 N N . GLN A 1 92 ? -0.629 -4.322 30.567 1.00 77.31 92 GLN A N 1
ATOM 742 C CA . GLN A 1 92 ? -2.085 -4.298 30.402 1.00 77.31 92 GLN A CA 1
ATOM 743 C C . GLN A 1 92 ? -2.547 -4.054 28.959 1.00 77.31 92 GLN A C 1
ATOM 745 O O . GLN A 1 92 ? -3.606 -4.545 28.577 1.00 77.31 92 GLN A O 1
ATOM 750 N N . LYS A 1 93 ? -1.795 -3.283 28.162 1.00 7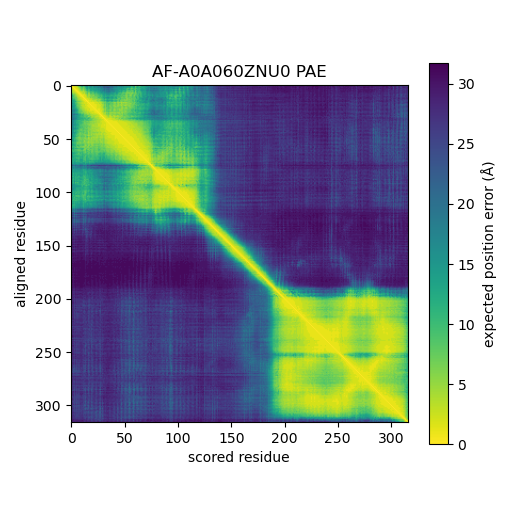3.06 93 LYS A N 1
ATOM 751 C CA . LYS A 1 93 ? -2.187 -2.931 26.786 1.00 73.06 93 LYS A CA 1
ATOM 752 C C . LYS A 1 93 ? -1.772 -3.963 25.742 1.00 73.06 93 LYS A C 1
ATOM 754 O O . LYS A 1 93 ? -2.415 -4.031 24.698 1.00 73.06 93 LYS A O 1
ATOM 759 N N . LEU A 1 94 ? -0.686 -4.693 25.985 1.00 62.47 94 LEU A N 1
ATOM 760 C CA . LEU A 1 94 ? -0.007 -5.475 24.947 1.00 62.47 94 LEU A CA 1
ATOM 761 C C . LEU A 1 94 ? -0.080 -6.990 25.168 1.00 62.47 94 LEU A C 1
ATOM 763 O O . LEU A 1 94 ? 0.125 -7.742 24.216 1.00 62.47 94 LEU A O 1
ATOM 767 N N . LEU A 1 95 ? -0.387 -7.448 26.386 1.00 69.19 95 LEU A N 1
ATOM 768 C CA . LEU A 1 95 ? -0.275 -8.859 26.755 1.00 69.19 95 LEU A CA 1
ATOM 769 C C . LEU A 1 95 ? -1.620 -9.474 27.164 1.00 69.19 95 LEU A C 1
ATOM 771 O O . LEU A 1 95 ? -2.490 -8.813 27.732 1.00 69.19 95 LEU A O 1
ATOM 775 N N . SER A 1 96 ? -1.777 -10.773 26.888 1.00 72.69 96 SER A N 1
ATOM 776 C CA . SER A 1 96 ? -2.836 -11.601 27.479 1.00 72.69 96 SER A CA 1
ATOM 777 C C . SER A 1 96 ? -2.646 -11.701 29.000 1.00 72.69 96 SER A C 1
ATOM 779 O O . SER A 1 96 ? -1.535 -11.496 29.485 1.00 72.69 96 SER A O 1
ATOM 781 N N . GLU A 1 97 ? -3.695 -12.036 29.768 1.00 72.12 97 GLU A N 1
ATOM 782 C CA . GLU A 1 97 ? -3.585 -12.122 31.241 1.00 72.12 97 GLU A CA 1
ATOM 783 C C . GLU A 1 97 ? -2.385 -12.950 31.740 1.00 72.12 97 GLU A C 1
ATOM 785 O O . GLU A 1 97 ? -1.643 -12.439 32.576 1.00 72.12 97 GLU A O 1
ATOM 790 N N . PRO A 1 98 ? -2.104 -14.156 31.205 1.00 69.38 98 PRO A N 1
ATOM 791 C CA . PRO A 1 98 ? -1.003 -14.979 31.711 1.00 69.38 98 PRO A CA 1
ATOM 792 C C . PRO A 1 98 ? 0.382 -14.360 31.463 1.00 69.38 98 PRO A C 1
ATOM 794 O O . PRO A 1 98 ? 1.286 -14.485 32.287 1.00 69.38 98 PRO A O 1
ATOM 797 N N . LEU A 1 99 ? 0.553 -13.686 30.322 1.00 64.56 99 LEU A N 1
ATOM 798 C CA . LEU A 1 99 ? 1.789 -12.992 29.953 1.00 64.56 99 LEU A CA 1
ATOM 799 C C . LEU A 1 99 ? 1.955 -11.686 30.728 1.00 64.56 99 LEU A C 1
ATOM 801 O O . LEU A 1 99 ? 3.065 -11.326 31.119 1.00 64.56 99 LEU A O 1
ATOM 805 N N . ARG A 1 100 ? 0.842 -10.988 30.963 1.00 77.75 100 ARG A N 1
ATOM 806 C CA . ARG A 1 100 ? 0.787 -9.775 31.770 1.00 77.75 100 ARG A CA 1
ATOM 807 C C . ARG A 1 100 ? 1.267 -10.065 33.184 1.00 77.75 100 ARG A C 1
ATOM 809 O O . ARG A 1 100 ? 2.139 -9.354 33.663 1.00 77.75 100 ARG A O 1
ATOM 816 N N . ASP A 1 101 ? 0.746 -11.106 33.823 1.00 76.94 101 ASP A N 1
ATOM 817 C CA . ASP A 1 101 ? 1.084 -11.421 35.212 1.00 76.94 101 ASP A CA 1
ATOM 818 C C . ASP A 1 101 ? 2.552 -11.845 35.355 1.00 76.94 101 ASP A C 1
ATOM 820 O O . ASP A 1 101 ? 3.232 -11.404 36.282 1.00 76.94 101 ASP A O 1
ATOM 824 N N . TYR A 1 102 ? 3.073 -12.610 34.389 1.00 76.19 102 TYR A N 1
ATOM 825 C CA . TYR A 1 102 ? 4.494 -12.948 34.330 1.00 76.19 102 TYR A CA 1
ATOM 826 C C . TYR A 1 102 ? 5.375 -11.700 34.185 1.00 76.19 102 TYR A C 1
ATOM 828 O O . TYR A 1 102 ? 6.304 -11.515 34.968 1.00 76.19 102 TYR A O 1
ATOM 836 N N . LEU A 1 103 ? 5.079 -10.819 33.219 1.00 74.44 103 LEU A N 1
ATOM 837 C CA . LEU A 1 103 ? 5.860 -9.597 33.011 1.00 74.44 103 LEU A CA 1
ATOM 838 C C . LEU A 1 103 ? 5.782 -8.677 34.237 1.00 74.44 103 LEU A C 1
ATOM 840 O O . LEU A 1 103 ? 6.787 -8.104 34.637 1.00 74.44 103 LEU A O 1
ATOM 844 N N . LEU A 1 104 ? 4.607 -8.5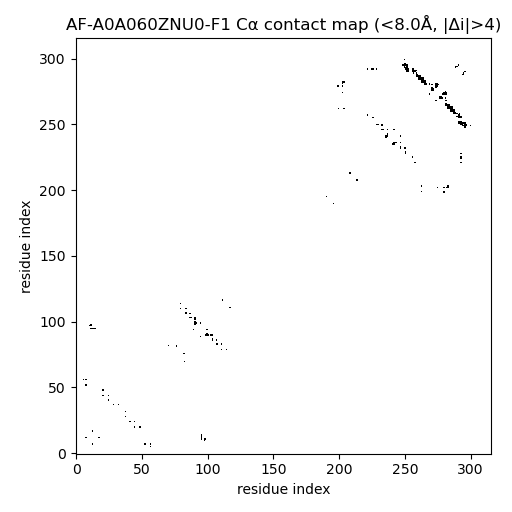44 34.855 1.00 80.62 104 LEU A N 1
ATOM 845 C CA . LEU A 1 104 ? 4.439 -7.765 36.081 1.00 80.62 104 LEU A CA 1
ATOM 846 C C . LEU A 1 104 ? 5.287 -8.321 37.228 1.00 80.62 104 LEU A C 1
ATOM 848 O O . LEU A 1 104 ? 5.875 -7.539 37.973 1.00 80.62 104 LEU A O 1
ATOM 852 N N . GLN A 1 105 ? 5.365 -9.645 37.364 1.00 81.44 105 GLN A N 1
ATOM 853 C CA . GLN A 1 105 ? 6.210 -10.295 38.360 1.00 81.44 105 GLN A CA 1
ATOM 854 C C . GLN A 1 105 ? 7.701 -10.077 38.058 1.00 81.44 105 GLN A C 1
ATOM 856 O O . GLN A 1 105 ? 8.447 -9.679 38.946 1.00 81.44 105 GLN A O 1
ATOM 861 N N . ASP A 1 106 ? 8.123 -10.229 36.804 1.00 77.69 106 ASP A N 1
ATOM 862 C CA . ASP A 1 106 ? 9.513 -10.013 36.382 1.00 77.69 106 ASP A CA 1
ATOM 863 C C . ASP A 1 106 ? 9.961 -8.551 36.566 1.00 77.69 106 ASP A C 1
ATOM 865 O O . ASP A 1 106 ? 11.031 -8.283 37.117 1.00 77.69 106 ASP A O 1
ATOM 869 N N . ILE A 1 107 ? 9.105 -7.585 36.208 1.00 78.12 107 ILE A N 1
ATOM 870 C CA . ILE A 1 107 ? 9.332 -6.156 36.471 1.00 78.12 107 ILE A CA 1
ATOM 871 C C . ILE A 1 107 ? 9.458 -5.920 37.982 1.00 78.12 107 ILE A C 1
ATOM 873 O O . ILE A 1 107 ? 10.338 -5.174 38.418 1.00 78.12 107 ILE A O 1
ATOM 877 N N . ARG A 1 108 ? 8.606 -6.562 38.792 1.00 81.75 108 ARG A N 1
ATOM 878 C CA . ARG A 1 108 ? 8.605 -6.426 40.255 1.00 81.75 108 ARG A CA 1
ATOM 879 C C . ARG A 1 108 ? 9.876 -6.979 40.890 1.00 81.75 108 ARG A C 1
ATOM 881 O O . ARG A 1 108 ? 10.378 -6.378 41.834 1.00 81.75 108 ARG A O 1
ATOM 888 N N . ASP A 1 109 ? 10.395 -8.085 40.372 1.00 82.06 109 ASP A N 1
ATOM 889 C CA . ASP A 1 109 ? 11.604 -8.736 40.882 1.00 82.06 109 ASP A CA 1
ATOM 890 C C . ASP A 1 109 ? 12.886 -8.055 40.378 1.00 82.06 109 ASP A C 1
ATOM 892 O O . ASP A 1 109 ? 13.929 -8.081 41.042 1.00 82.06 109 ASP A O 1
ATOM 896 N N . SER A 1 110 ? 12.815 -7.415 39.209 1.00 78.81 110 SER A N 1
ATOM 897 C CA . SER A 1 110 ? 13.952 -6.753 38.573 1.00 78.81 110 SER A CA 1
ATOM 898 C C . SER A 1 110 ? 14.141 -5.316 39.051 1.00 78.81 110 SER A C 1
ATOM 900 O O . SER A 1 110 ? 15.262 -4.953 39.393 1.00 78.81 110 SER A O 1
ATOM 902 N N . LEU A 1 111 ? 13.083 -4.502 39.153 1.00 78.38 111 LEU A N 1
ATOM 903 C CA . LEU A 1 111 ? 13.166 -3.084 39.548 1.00 78.38 111 LEU A CA 1
ATOM 904 C C . LEU A 1 111 ? 13.943 -2.794 40.858 1.00 78.38 111 LEU A C 1
ATOM 906 O O . LEU A 1 111 ? 14.742 -1.852 40.843 1.00 78.38 111 LEU A O 1
ATOM 910 N N . PRO A 1 112 ? 13.811 -3.569 41.961 1.00 78.69 112 PRO A N 1
ATOM 911 C CA . PRO A 1 112 ? 14.566 -3.309 43.190 1.00 78.69 112 PRO A CA 1
ATOM 912 C C . PRO A 1 112 ? 16.084 -3.436 42.994 1.00 78.69 112 PRO A C 1
ATOM 914 O O . PRO A 1 112 ? 16.863 -2.758 43.658 1.00 78.69 112 PRO A O 1
ATOM 917 N N . LYS A 1 113 ? 16.531 -4.270 42.046 1.00 79.62 113 LYS A N 1
ATOM 918 C CA . LYS A 1 113 ? 17.961 -4.440 41.745 1.00 79.62 113 LYS A CA 1
ATOM 919 C C . LYS A 1 113 ? 18.580 -3.177 41.135 1.00 79.62 113 LYS A C 1
ATOM 921 O O . LYS A 1 113 ? 19.793 -3.015 41.207 1.00 79.62 113 LYS A O 1
ATOM 926 N N . PHE A 1 114 ? 17.762 -2.299 40.549 1.00 70.94 114 PHE A N 1
ATOM 927 C CA . PHE A 1 114 ? 18.214 -1.085 39.862 1.00 70.94 114 PHE A CA 1
ATOM 928 C C . PHE A 1 114 ? 18.003 0.184 40.686 1.00 70.94 114 PHE A C 1
ATOM 930 O O . PHE A 1 114 ? 18.872 1.050 40.691 1.00 70.94 114 PHE A O 1
ATOM 937 N N . TYR A 1 115 ? 16.876 0.286 41.392 1.00 75.50 115 TYR A N 1
ATOM 938 C CA . TYR A 1 115 ? 16.514 1.486 42.156 1.00 75.50 115 TYR A CA 1
ATOM 939 C C . TYR A 1 115 ? 16.817 1.372 43.662 1.00 75.50 115 TYR A C 1
ATOM 941 O O . TYR A 1 115 ? 16.599 2.325 44.405 1.00 75.50 115 TYR A O 1
ATOM 949 N N . GLY A 1 116 ? 17.357 0.237 44.121 1.00 75.06 116 GLY A N 1
ATOM 950 C CA . GLY A 1 116 ? 17.665 -0.012 45.528 1.00 75.06 116 GLY A CA 1
ATOM 951 C C . GLY A 1 116 ? 16.462 -0.528 46.322 1.00 75.06 116 GLY A C 1
ATOM 952 O O . GLY A 1 116 ? 15.536 -1.125 45.771 1.00 75.06 116 GLY A O 1
ATOM 953 N N . ASN A 1 117 ? 16.496 -0.346 47.646 1.00 66.62 117 ASN A N 1
ATOM 954 C CA . ASN A 1 117 ? 15.505 -0.931 48.550 1.00 66.62 117 ASN A CA 1
ATOM 955 C C . ASN A 1 117 ? 14.086 -0.468 48.200 1.00 66.62 117 ASN A C 1
ATOM 957 O O . ASN A 1 117 ? 13.744 0.706 48.341 1.00 66.62 117 ASN A O 1
ATOM 961 N N . TRP A 1 118 ? 13.251 -1.433 47.810 1.00 62.88 118 TRP A N 1
ATOM 962 C CA . TRP A 1 118 ? 11.801 -1.280 47.771 1.00 62.88 118 TRP A CA 1
ATOM 963 C C . TRP A 1 118 ? 11.339 -0.750 49.134 1.00 62.88 118 TRP A C 1
ATOM 965 O O . TRP A 1 118 ? 11.822 -1.266 50.149 1.00 62.88 118 TRP A O 1
ATOM 975 N N . PRO A 1 119 ? 10.416 0.223 49.219 1.00 58.41 119 PRO A N 1
ATOM 976 C CA . PRO A 1 119 ? 9.810 0.533 50.502 1.00 58.41 119 PRO A CA 1
ATOM 977 C C . PRO A 1 119 ? 9.188 -0.755 51.042 1.00 58.41 119 PRO A C 1
ATOM 979 O O . PRO A 1 119 ? 8.278 -1.331 50.437 1.00 58.41 119 PRO A O 1
ATOM 982 N N . THR A 1 120 ? 9.738 -1.258 52.149 1.00 52.78 120 THR A N 1
ATOM 983 C CA . THR A 1 120 ? 9.185 -2.408 52.854 1.00 52.78 120 THR A CA 1
ATOM 984 C C . THR A 1 120 ? 7.744 -2.078 53.177 1.00 52.78 120 THR A C 1
ATOM 986 O O . THR A 1 120 ? 7.445 -1.085 53.829 1.00 52.78 120 THR A O 1
ATOM 989 N N . ARG A 1 121 ? 6.869 -2.903 52.616 1.00 49.62 121 ARG A N 1
ATOM 990 C CA . ARG A 1 121 ? 5.418 -2.853 52.690 1.00 49.62 121 ARG A CA 1
ATOM 991 C C . ARG A 1 121 ? 4.950 -2.564 54.121 1.00 49.62 121 ARG A C 1
ATOM 993 O O . ARG A 1 121 ? 4.785 -3.497 54.899 1.00 49.62 121 ARG A O 1
ATOM 1000 N N . ASP A 1 122 ? 4.631 -1.313 54.435 1.00 42.88 122 ASP A N 1
ATOM 1001 C CA . ASP A 1 122 ? 3.686 -1.015 55.513 1.00 42.88 122 ASP A CA 1
ATOM 1002 C C . ASP A 1 122 ? 2.288 -1.403 55.006 1.00 42.88 122 ASP A C 1
ATOM 1004 O O . ASP A 1 122 ? 1.553 -0.596 54.452 1.00 42.88 122 ASP A O 1
ATOM 1008 N N . ASN A 1 123 ? 2.018 -2.713 55.065 1.00 44.12 123 ASN A N 1
ATOM 1009 C CA . ASN A 1 123 ? 0.761 -3.480 55.069 1.00 44.12 123 ASN A CA 1
ATOM 1010 C C . ASN A 1 123 ? -0.514 -3.014 54.330 1.00 44.12 123 ASN A C 1
ATOM 1012 O O . ASN A 1 123 ? -1.543 -3.673 54.469 1.00 44.12 123 ASN A O 1
ATOM 1016 N N . SER A 1 124 ? -0.496 -2.000 53.470 1.00 40.62 124 SER A N 1
ATOM 1017 C CA . SER A 1 124 ? -1.634 -1.697 52.601 1.00 40.62 124 SER A CA 1
ATOM 1018 C C . SER A 1 124 ? -1.500 -2.449 51.269 1.00 40.62 124 SER A C 1
ATOM 1020 O O . SER A 1 124 ? -0.452 -2.362 50.618 1.00 40.62 124 SER A O 1
ATOM 1022 N N . PRO A 1 125 ? -2.504 -3.236 50.833 1.00 42.88 125 PRO A N 1
ATOM 1023 C CA . PRO A 1 125 ? -2.517 -3.782 49.485 1.00 42.88 125 PRO A CA 1
ATOM 1024 C C . PRO A 1 125 ? -2.620 -2.620 48.494 1.00 42.88 125 PRO A C 1
ATOM 1026 O O . PRO A 1 125 ? -3.641 -1.945 48.409 1.00 42.88 125 PRO A O 1
ATOM 1029 N N . PHE A 1 126 ? -1.541 -2.390 47.748 1.00 48.88 126 PHE A N 1
ATOM 1030 C CA . PHE A 1 126 ? -1.507 -1.425 46.657 1.00 48.88 126 PHE A CA 1
ATOM 1031 C C . PHE A 1 126 ? -2.548 -1.845 45.609 1.00 48.88 126 PHE A C 1
ATOM 1033 O O . PHE A 1 126 ? -2.335 -2.800 44.861 1.00 48.88 126 PHE A O 1
ATOM 1040 N N . GLN A 1 127 ? -3.703 -1.181 45.599 1.00 50.22 127 GLN A N 1
ATOM 1041 C CA . GLN A 1 127 ? -4.682 -1.330 44.533 1.00 50.22 127 GLN A CA 1
ATOM 1042 C C . GLN A 1 127 ? -4.244 -0.424 43.377 1.00 50.22 127 GLN A C 1
ATOM 1044 O O . GLN A 1 127 ? -4.064 0.777 43.597 1.00 50.22 127 GLN A O 1
ATOM 1049 N N . PRO A 1 128 ? -4.051 -0.946 42.151 1.00 41.56 128 PRO A N 1
ATOM 1050 C CA . PRO A 1 128 ? -3.938 -0.071 40.992 1.00 41.56 128 PRO A CA 1
ATOM 1051 C C . PRO A 1 128 ? -5.198 0.808 40.929 1.00 41.56 128 PRO A C 1
ATOM 1053 O O . PRO A 1 128 ? -6.268 0.343 41.332 1.00 41.56 128 PRO A O 1
ATOM 1056 N N . PRO A 1 129 ? -5.111 2.061 40.451 1.00 36.56 129 PRO A N 1
ATOM 1057 C CA . PRO A 1 129 ? -6.278 2.925 40.353 1.00 36.56 129 PRO A CA 1
ATOM 1058 C C . PRO A 1 129 ? -7.314 2.261 39.441 1.00 36.56 129 PRO A C 1
ATOM 1060 O O . PRO A 1 129 ? -7.171 2.235 38.218 1.00 36.56 129 PRO A O 1
ATOM 1063 N N . LEU A 1 130 ? -8.355 1.692 40.050 1.00 36.94 130 LEU A N 1
ATOM 1064 C CA . LEU A 1 130 ? -9.519 1.167 39.354 1.00 36.94 130 LEU A CA 1
ATOM 1065 C C . LEU A 1 130 ? -10.229 2.356 38.708 1.00 36.94 130 LEU A C 1
ATOM 1067 O O . LEU A 1 130 ? -10.993 3.072 39.351 1.00 36.94 130 LEU A O 1
ATOM 1071 N N . THR A 1 131 ? -9.985 2.581 37.421 1.00 39.41 131 THR A N 1
ATOM 1072 C CA . THR A 1 131 ? -10.847 3.438 36.604 1.00 39.41 131 THR A CA 1
ATOM 1073 C C . THR A 1 131 ? -12.122 2.653 36.313 1.00 39.41 131 THR A C 1
ATOM 1075 O O . THR A 1 131 ? -12.281 2.023 35.271 1.00 39.41 131 THR A O 1
ATOM 1078 N N . HIS A 1 132 ? -13.033 2.642 37.285 1.00 33.88 132 HIS A N 1
ATOM 1079 C CA . HIS A 1 132 ? -14.372 2.107 37.105 1.00 33.88 132 HIS A CA 1
ATOM 1080 C C . HIS A 1 132 ? -15.207 3.156 36.359 1.00 33.88 132 HIS A C 1
ATOM 1082 O O . HIS A 1 132 ? -15.747 4.086 36.948 1.00 33.88 132 HIS A O 1
ATOM 1088 N N . CYS A 1 133 ? -15.283 3.034 35.033 1.00 32.03 133 CYS A N 1
ATOM 1089 C CA . CYS A 1 133 ? -16.414 3.582 34.292 1.00 32.03 133 CYS A CA 1
ATOM 1090 C C . CYS A 1 133 ? -17.602 2.652 34.552 1.00 32.03 133 CYS A C 1
ATOM 1092 O O . CYS A 1 133 ? -17.646 1.553 33.999 1.00 32.03 133 CYS A O 1
ATOM 1094 N N . GLN A 1 134 ? -18.538 3.072 35.401 1.00 31.55 134 GLN A N 1
ATOM 1095 C CA . GLN A 1 134 ? -19.878 2.492 35.442 1.00 31.55 134 GLN A CA 1
ATOM 1096 C C . GLN A 1 134 ? -20.904 3.485 34.878 1.00 31.55 134 GLN A C 1
ATOM 1098 O O . GLN A 1 134 ? -20.685 4.697 34.955 1.00 31.55 134 GLN A O 1
ATOM 1103 N N . PRO A 1 135 ? -21.983 2.984 34.253 1.00 32.22 135 PRO A N 1
ATOM 1104 C CA . PRO A 1 135 ? -22.964 3.806 33.564 1.00 32.22 135 PRO A CA 1
ATOM 1105 C C . PRO A 1 135 ? -23.905 4.476 34.568 1.00 32.22 135 PRO A C 1
ATOM 1107 O O . PRO A 1 135 ? -24.338 3.855 35.534 1.00 32.22 135 PRO A O 1
ATOM 1110 N N . HIS A 1 136 ? -24.245 5.737 34.304 1.00 27.39 136 HIS A N 1
ATOM 1111 C CA . HIS A 1 136 ? -25.313 6.448 34.999 1.00 27.39 136 HIS A CA 1
ATOM 1112 C C . HIS A 1 136 ? -26.653 5.727 34.790 1.00 27.39 136 HIS A C 1
ATOM 1114 O O . HIS A 1 136 ? -27.133 5.627 33.661 1.00 27.39 136 HIS A O 1
ATOM 1120 N N . SER A 1 137 ? -27.257 5.258 35.879 1.00 34.88 137 SER A N 1
ATOM 1121 C CA . SER A 1 137 ? -28.699 5.056 35.991 1.00 34.88 137 SER A CA 1
ATOM 1122 C C . SER A 1 137 ? -29.316 6.338 36.548 1.00 34.88 137 SER A C 1
ATOM 1124 O O . SER A 1 137 ? -28.914 6.807 37.614 1.00 34.88 137 SER A O 1
ATOM 1126 N N . GLU A 1 138 ? -30.253 6.914 35.804 1.00 48.94 138 GLU A N 1
ATOM 1127 C CA . GLU A 1 138 ? -31.169 7.943 36.289 1.00 48.94 138 GLU A CA 1
ATOM 1128 C C . GLU A 1 138 ? -32.212 7.263 37.182 1.00 48.94 138 GLU A C 1
ATOM 1130 O O . GLU A 1 138 ? -32.858 6.316 36.737 1.00 48.94 138 GLU A O 1
ATOM 1135 N N . ASP A 1 139 ? -32.360 7.721 38.426 1.00 36.34 139 ASP A N 1
ATOM 1136 C CA . ASP A 1 139 ? -33.630 7.594 39.138 1.00 36.34 139 ASP A CA 1
ATOM 1137 C C . ASP A 1 139 ? -33.825 8.779 40.096 1.00 36.34 139 ASP A C 1
ATOM 1139 O O . ASP A 1 139 ? -32.881 9.259 40.734 1.00 36.34 139 ASP A O 1
ATOM 1143 N N . GLU A 1 140 ? -35.051 9.290 40.089 1.00 42.34 140 GLU A N 1
ATOM 1144 C CA . GLU A 1 140 ? -35.528 10.535 40.691 1.00 42.34 140 GLU A CA 1
ATOM 1145 C C . GLU A 1 140 ? -35.989 10.351 42.153 1.00 42.34 140 GLU A C 1
ATOM 1147 O O . GLU A 1 140 ? -36.323 9.252 42.585 1.00 42.34 140 GLU A O 1
ATOM 1152 N N . GLY A 1 141 ? -36.097 11.463 42.898 1.00 34.59 141 GLY A N 1
ATOM 1153 C CA . GLY A 1 141 ? -36.881 11.559 44.146 1.00 34.59 141 GLY A CA 1
ATOM 1154 C C . GLY A 1 141 ? -36.064 12.041 45.348 1.00 34.59 141 GLY A C 1
ATOM 1155 O O . GLY A 1 141 ? -35.470 11.252 46.070 1.00 34.59 141 GLY A O 1
ATOM 1156 N N . ASP A 1 142 ? -35.816 13.343 45.477 1.00 35.47 142 ASP A N 1
ATOM 1157 C CA . ASP A 1 142 ? -36.625 14.322 46.232 1.00 35.47 142 ASP A CA 1
ATOM 1158 C C . ASP A 1 142 ? -36.537 14.181 47.767 1.00 35.47 142 ASP A C 1
ATOM 1160 O O . ASP A 1 142 ? -37.234 13.393 48.404 1.00 35.47 142 ASP A O 1
ATOM 1164 N N . THR A 1 143 ? -35.674 14.995 48.388 1.00 38.75 143 THR A N 1
ATOM 1165 C CA . THR A 1 143 ? -35.818 15.419 49.790 1.00 38.75 143 THR A CA 1
ATOM 1166 C C . THR A 1 143 ? -35.199 16.804 49.984 1.00 38.75 143 THR A C 1
ATOM 1168 O O . THR A 1 143 ? -34.096 17.108 49.529 1.00 38.75 143 THR A O 1
ATOM 1171 N N . THR A 1 144 ? -35.953 17.662 50.661 1.00 36.25 144 THR A N 1
ATOM 1172 C CA . THR A 1 144 ? -35.791 19.111 50.761 1.00 36.25 144 THR A CA 1
ATOM 1173 C C . THR A 1 144 ? -34.992 19.546 52.014 1.00 36.25 144 THR A C 1
ATOM 1175 O O . THR A 1 144 ? -35.335 19.150 53.122 1.00 36.25 144 THR A O 1
ATOM 1178 N N . LEU A 1 145 ? -34.037 20.480 51.811 1.00 34.09 145 LEU A N 1
ATOM 1179 C CA . LEU A 1 145 ? -33.491 21.539 52.715 1.00 34.09 145 LEU A CA 1
ATOM 1180 C C . LEU A 1 145 ? -32.557 21.183 53.916 1.00 34.09 145 LEU A C 1
ATOM 1182 O O . LEU A 1 145 ? -32.637 20.076 54.429 1.00 34.09 145 LEU A O 1
ATOM 1186 N N . PRO A 1 146 ? -31.728 22.130 54.461 1.00 41.50 146 PRO A N 1
ATOM 1187 C CA . PRO A 1 146 ? -31.415 23.501 54.025 1.00 41.50 146 PRO A CA 1
ATOM 1188 C C . PRO A 1 146 ? -29.910 23.861 53.864 1.00 41.50 146 PRO A C 1
ATOM 1190 O O . PRO A 1 146 ? -29.012 23.450 54.591 1.00 41.50 146 PRO A O 1
ATOM 1193 N N . ARG A 1 147 ? -29.725 24.778 52.913 1.00 34.28 147 ARG A N 1
ATOM 1194 C CA . ARG A 1 147 ? -28.700 25.811 52.675 1.00 34.28 147 ARG A CA 1
ATOM 1195 C C . ARG A 1 147 ? -27.784 26.222 53.852 1.00 34.28 147 ARG A C 1
ATOM 1197 O O . ARG A 1 147 ? -28.240 26.840 54.809 1.00 34.28 147 ARG A O 1
ATOM 1204 N N . ALA A 1 148 ? -26.470 26.093 53.644 1.00 32.72 148 ALA A N 1
ATOM 1205 C CA . ALA A 1 148 ? -25.448 26.947 54.257 1.00 32.72 148 ALA A CA 1
ATOM 1206 C C . ALA A 1 148 ? -24.510 27.498 53.169 1.00 32.72 148 ALA A C 1
ATOM 1208 O O . ALA A 1 148 ? -23.979 26.765 52.336 1.00 32.72 148 ALA A O 1
ATOM 1209 N N . HIS A 1 149 ? -24.366 28.820 53.153 1.00 34.62 149 HIS A N 1
ATOM 1210 C CA . HIS A 1 149 ? -23.568 29.580 52.201 1.00 34.62 149 HIS A CA 1
ATOM 1211 C C . HIS A 1 149 ? -22.070 29.438 52.486 1.00 34.62 149 HIS A C 1
ATOM 1213 O O . HIS A 1 149 ? -21.618 29.837 53.553 1.00 34.62 149 HIS A O 1
ATOM 1219 N N . THR A 1 150 ? -21.288 28.999 51.499 1.00 37.03 150 THR A N 1
ATOM 1220 C CA . THR A 1 150 ? -19.887 29.420 51.362 1.00 37.03 150 THR A CA 1
ATOM 1221 C C . THR A 1 150 ? -19.573 29.694 49.894 1.00 37.03 150 THR A C 1
ATOM 1223 O O . THR A 1 150 ? -19.823 28.893 48.996 1.00 37.03 150 THR A O 1
ATOM 1226 N N . SER A 1 151 ? -19.098 30.909 49.662 1.00 39.12 151 SER A N 1
ATOM 1227 C CA . SER A 1 151 ? -18.776 31.509 48.376 1.00 39.12 151 SER A CA 1
ATOM 1228 C C . SER A 1 151 ? -17.558 30.827 47.753 1.00 39.12 151 SER A C 1
ATOM 1230 O O . SER A 1 151 ? -16.506 30.758 48.386 1.00 39.12 151 SER A O 1
ATOM 1232 N N . ARG A 1 152 ? -17.661 30.379 46.496 1.00 35.66 152 ARG A N 1
ATOM 1233 C CA . ARG A 1 152 ? -16.508 29.930 45.703 1.00 35.66 152 ARG A CA 1
ATOM 1234 C C . ARG A 1 152 ? -16.477 30.690 44.369 1.00 35.66 152 ARG A C 1
ATOM 1236 O O . ARG A 1 152 ? -17.529 30.824 43.747 1.00 35.66 152 ARG A O 1
ATOM 1243 N N . PRO A 1 153 ? -15.319 31.236 43.954 1.00 41.41 153 PRO A N 1
ATOM 1244 C CA . PRO A 1 153 ? -15.223 32.118 42.796 1.00 41.41 153 PRO A CA 1
ATOM 1245 C C . PRO A 1 153 ? -15.451 31.373 41.477 1.00 41.41 153 PRO A C 1
ATOM 1247 O O . PRO A 1 153 ? -15.035 30.225 41.311 1.00 41.41 153 PRO A O 1
ATOM 1250 N N . SER A 1 154 ? -16.099 32.064 40.540 1.00 44.06 154 SER A N 1
ATOM 1251 C CA . SER A 1 154 ? -16.368 31.604 39.179 1.00 44.06 154 SER A CA 1
ATOM 1252 C C . SER A 1 154 ? -15.073 31.267 38.427 1.00 44.06 154 SER A C 1
ATOM 1254 O O . SER A 1 154 ? -14.134 32.067 38.456 1.00 44.06 154 SER A O 1
ATOM 1256 N N . PRO A 1 155 ? -15.004 30.136 37.703 1.00 52.31 155 PRO A N 1
ATOM 1257 C CA . PRO A 1 155 ? -13.922 29.891 36.760 1.00 52.31 155 PRO A CA 1
ATOM 1258 C C . PRO A 1 155 ? -14.073 30.801 35.524 1.00 52.31 155 PRO A C 1
ATOM 1260 O O . PRO A 1 155 ? -15.200 31.107 35.122 1.00 52.31 155 PRO A O 1
ATOM 1263 N N . PRO A 1 156 ? -12.965 31.241 34.901 1.00 49.16 156 PRO A N 1
ATOM 1264 C CA . PRO A 1 156 ? -13.016 32.075 33.706 1.00 49.16 156 PRO A CA 1
ATOM 1265 C C . PRO A 1 156 ? -13.601 31.306 32.506 1.00 49.16 156 PRO A C 1
ATOM 1267 O O . PRO A 1 156 ? -13.496 30.075 32.442 1.00 49.16 156 PRO A O 1
ATOM 1270 N N . PRO A 1 157 ? -14.203 32.013 31.533 1.00 41.78 157 PRO A N 1
ATOM 1271 C CA . PRO A 1 157 ? -14.840 31.386 30.384 1.00 41.78 157 PRO A CA 1
ATOM 1272 C C . PRO A 1 157 ? -13.806 30.675 29.503 1.00 41.78 157 PRO A C 1
ATOM 1274 O O . PRO A 1 157 ? -12.829 31.272 29.049 1.00 41.78 157 PRO A O 1
ATOM 1277 N N . ARG A 1 158 ? -14.050 29.389 29.225 1.00 34.97 158 ARG A N 1
ATOM 1278 C CA . ARG A 1 158 ? -13.352 28.643 28.174 1.00 34.97 158 ARG A CA 1
ATOM 1279 C C . ARG A 1 158 ? -13.789 29.184 26.816 1.00 34.97 158 ARG A C 1
ATOM 1281 O O . ARG A 1 158 ? -14.925 28.986 26.391 1.00 34.97 158 ARG A O 1
ATOM 1288 N N . THR A 1 159 ? -12.872 29.841 26.122 1.00 34.41 159 THR A N 1
ATOM 1289 C CA . THR A 1 159 ? -13.003 30.178 24.708 1.00 34.41 159 THR A CA 1
ATOM 1290 C C . THR A 1 159 ? -12.895 28.899 23.876 1.00 34.41 159 THR A C 1
ATOM 1292 O O . THR A 1 159 ? -11.821 28.332 23.687 1.00 34.41 159 THR A O 1
ATOM 1295 N N . HIS A 1 160 ? -14.031 28.420 23.370 1.00 34.91 160 HIS A N 1
ATOM 1296 C CA . HIS A 1 160 ? -14.059 27.433 22.296 1.00 34.91 160 HIS A CA 1
ATOM 1297 C C . HIS A 1 160 ? -13.633 28.116 20.991 1.00 34.91 160 HIS A C 1
ATOM 1299 O O . HIS A 1 160 ? -14.431 28.763 20.317 1.00 34.91 160 HIS A O 1
ATOM 1305 N N . GLY A 1 161 ? -12.351 27.993 20.648 1.00 30.58 161 GLY A N 1
ATOM 1306 C CA . GLY A 1 161 ? -11.842 28.353 19.330 1.00 30.58 161 GLY A CA 1
ATOM 1307 C C . GLY A 1 161 ? -12.314 27.343 18.286 1.00 30.58 161 GLY A C 1
ATOM 1308 O O . GLY A 1 161 ? -11.761 26.252 18.177 1.00 30.58 161 GLY A O 1
ATOM 1309 N N . HIS A 1 162 ? -13.340 27.708 17.519 1.00 35.78 162 HIS A N 1
ATOM 1310 C CA . HIS A 1 162 ? -13.626 27.097 16.223 1.00 35.78 162 HIS A CA 1
ATOM 1311 C C . HIS A 1 162 ? -12.455 27.360 15.256 1.00 35.78 162 HIS A C 1
ATOM 1313 O O . HIS A 1 162 ? -11.993 28.500 15.176 1.00 35.78 162 HIS A O 1
ATOM 1319 N N . PRO A 1 163 ? -11.994 26.371 14.469 1.00 33.16 163 PRO A N 1
ATOM 1320 C CA . PRO A 1 163 ? -11.085 26.643 13.368 1.00 33.16 163 PRO A CA 1
ATOM 1321 C C . PRO A 1 163 ? -11.882 27.206 12.184 1.00 33.16 163 PRO A C 1
ATOM 1323 O O . PRO A 1 163 ? -12.593 26.488 11.480 1.00 33.16 163 PRO A O 1
ATOM 1326 N N . THR A 1 164 ? -11.773 28.515 11.976 1.00 34.44 164 THR A N 1
ATOM 1327 C CA . THR A 1 164 ? -12.208 29.192 10.749 1.00 34.44 164 THR A CA 1
ATOM 1328 C C . THR A 1 164 ? -11.287 28.777 9.589 1.00 34.44 164 THR A C 1
ATOM 1330 O O . THR A 1 164 ? -10.070 28.712 9.780 1.00 34.44 164 THR A O 1
ATOM 1333 N N . PRO A 1 165 ? -11.816 28.505 8.382 1.00 33.84 165 PRO A N 1
ATOM 1334 C CA . PRO A 1 165 ? -11.014 28.067 7.246 1.00 33.84 165 PRO A CA 1
ATOM 1335 C C . PRO A 1 165 ? -10.156 29.221 6.719 1.00 33.84 165 PRO A C 1
ATOM 1337 O O . PRO A 1 165 ? -10.662 30.252 6.270 1.00 33.84 165 PRO A O 1
ATOM 1340 N N . GLY A 1 166 ? -8.837 29.041 6.778 1.00 29.28 166 GLY A N 1
ATOM 1341 C CA . GLY A 1 166 ? -7.869 29.985 6.238 1.00 29.28 166 GLY A CA 1
ATOM 1342 C C . GLY A 1 166 ? -7.988 30.110 4.719 1.00 29.28 166 GLY A C 1
ATOM 1343 O O . GLY A 1 166 ? -7.737 29.160 3.980 1.00 29.28 166 GLY A O 1
ATOM 1344 N N . ARG A 1 167 ? -8.339 31.317 4.263 1.00 32.12 167 ARG A N 1
ATOM 1345 C CA . ARG A 1 167 ? -8.017 31.831 2.926 1.00 32.12 167 ARG A CA 1
ATOM 1346 C C . ARG A 1 167 ? -6.497 31.815 2.750 1.00 32.12 167 ARG A C 1
ATOM 1348 O O . ARG A 1 167 ? -5.803 32.483 3.512 1.00 32.12 167 ARG A O 1
ATOM 1355 N N . TYR A 1 168 ? -5.996 31.163 1.707 1.00 36.06 168 TYR A N 1
ATOM 1356 C CA . TYR A 1 168 ? -4.662 31.454 1.183 1.00 36.06 168 TYR A CA 1
ATOM 1357 C C . TYR A 1 168 ? -4.791 32.428 0.007 1.00 36.06 168 TYR A C 1
ATOM 1359 O O . TYR A 1 168 ? -5.515 32.120 -0.944 1.00 36.06 168 TYR A O 1
ATOM 1367 N N . PRO A 1 169 ? -4.115 33.587 0.028 1.00 34.41 169 PRO A N 1
ATOM 1368 C CA . PRO A 1 169 ? -3.835 34.327 -1.187 1.00 34.41 169 PRO A CA 1
ATOM 1369 C C . PRO A 1 169 ? -2.643 33.689 -1.912 1.00 34.41 169 PRO A C 1
ATOM 1371 O O . PRO A 1 169 ? -1.629 33.365 -1.293 1.00 34.41 169 PRO A O 1
ATOM 1374 N N . LEU A 1 170 ? -2.762 33.543 -3.234 1.00 38.72 170 LEU A N 1
ATOM 1375 C CA . LEU A 1 170 ? -1.608 33.391 -4.117 1.00 38.72 170 LEU A CA 1
ATOM 1376 C C . LEU A 1 170 ? -0.674 34.590 -3.914 1.00 38.72 170 LEU A C 1
ATOM 1378 O O . LEU A 1 170 ? -1.098 35.726 -4.127 1.00 38.72 170 LEU A O 1
ATOM 1382 N N . LYS A 1 171 ? 0.591 34.328 -3.587 1.00 28.98 171 LYS A N 1
ATOM 1383 C CA . LYS A 1 171 ? 1.715 35.180 -3.980 1.00 28.98 171 LYS A CA 1
ATOM 1384 C C . LYS A 1 171 ? 2.914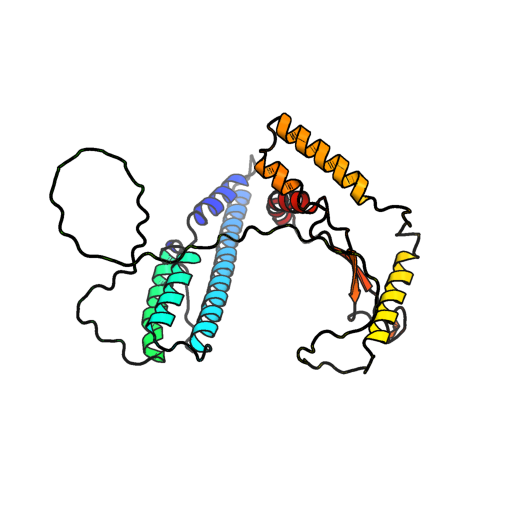 34.307 -4.330 1.00 28.98 171 LYS A C 1
ATOM 1386 O O . LYS A 1 171 ? 3.389 33.523 -3.513 1.00 28.98 171 LYS A O 1
ATOM 1391 N N . GLU A 1 172 ? 3.342 34.453 -5.573 1.00 40.28 172 GLU A N 1
ATOM 1392 C CA . GLU A 1 172 ? 4.698 34.186 -6.027 1.00 40.28 172 GLU A CA 1
ATOM 1393 C C . GLU A 1 172 ? 5.627 35.168 -5.300 1.00 40.28 172 GLU A C 1
ATOM 1395 O O . GLU A 1 172 ? 5.366 36.366 -5.335 1.00 40.28 172 GLU A O 1
ATOM 1400 N N . ASP A 1 173 ? 6.623 34.666 -4.566 1.00 30.17 173 ASP A N 1
ATOM 1401 C CA . ASP A 1 173 ? 8.000 35.177 -4.601 1.00 30.17 173 ASP A CA 1
ATOM 1402 C C . ASP A 1 173 ? 8.924 34.414 -3.631 1.00 30.17 173 ASP A C 1
ATOM 1404 O O . ASP A 1 173 ? 8.697 34.335 -2.426 1.00 30.17 173 ASP A O 1
ATOM 1408 N N . SER A 1 174 ? 9.955 33.808 -4.218 1.00 38.78 174 SER A N 1
ATOM 1409 C CA . SER A 1 174 ? 11.374 34.027 -3.919 1.00 38.78 174 SER A CA 1
ATOM 1410 C C . SER A 1 174 ? 11.838 34.159 -2.447 1.00 38.78 174 SER A C 1
ATOM 1412 O O . SER A 1 174 ? 11.634 35.171 -1.789 1.00 38.78 174 SER A O 1
ATOM 1414 N N . THR A 1 175 ? 12.662 33.180 -2.037 1.00 40.78 175 THR A N 1
ATOM 1415 C CA . THR A 1 175 ? 13.781 33.304 -1.070 1.00 40.78 175 THR A CA 1
ATOM 1416 C C . THR A 1 175 ? 13.457 33.322 0.436 1.00 40.78 175 THR A C 1
ATOM 1418 O O . THR A 1 175 ? 13.193 34.373 1.006 1.00 40.78 175 THR A O 1
ATOM 1421 N N . SER A 1 176 ? 13.622 32.171 1.115 1.00 33.78 176 SER A N 1
ATOM 1422 C CA . SER A 1 176 ? 14.251 32.023 2.457 1.00 33.78 176 SER A CA 1
ATOM 1423 C C . SER A 1 176 ? 14.414 30.533 2.850 1.00 33.78 176 SER A C 1
ATOM 1425 O O . SER A 1 176 ? 13.586 29.716 2.438 1.00 33.78 176 SER A O 1
ATOM 1427 N N . PRO A 1 177 ? 15.473 30.142 3.597 1.00 36.31 177 PRO A N 1
ATOM 1428 C CA . PRO A 1 177 ? 15.869 28.744 3.799 1.00 36.31 177 PRO A CA 1
ATOM 1429 C C . PRO A 1 177 ? 15.231 28.082 5.039 1.00 36.31 177 PRO A C 1
ATOM 1431 O O . PRO A 1 177 ? 14.888 28.745 6.014 1.00 36.31 177 PRO A O 1
ATOM 1434 N N . LEU A 1 178 ? 15.089 26.752 4.984 1.00 34.75 178 LEU A N 1
ATOM 1435 C CA . LEU A 1 178 ? 14.641 25.873 6.078 1.00 34.75 178 LEU A CA 1
ATOM 1436 C C . LEU A 1 178 ? 15.839 25.341 6.900 1.00 34.75 178 LEU A C 1
ATOM 1438 O O . LEU A 1 178 ? 16.946 25.296 6.363 1.00 34.75 178 LEU A O 1
ATOM 1442 N N . PRO A 1 179 ? 15.634 24.937 8.172 1.00 36.62 179 PRO A N 1
ATOM 1443 C CA . PRO A 1 179 ? 16.709 24.744 9.142 1.00 36.62 179 PRO A CA 1
ATOM 1444 C C . PRO A 1 179 ? 17.455 23.415 8.972 1.00 36.62 179 PRO A C 1
ATOM 1446 O O . PRO A 1 179 ? 16.871 22.386 8.628 1.00 36.62 179 PRO A O 1
ATOM 1449 N N . GLU A 1 180 ? 18.756 23.466 9.256 1.00 36.44 180 GLU A N 1
ATOM 1450 C CA . GLU A 1 180 ? 19.685 22.339 9.294 1.00 36.44 180 GLU A CA 1
ATOM 1451 C C . GLU A 1 180 ? 19.328 21.344 10.408 1.00 36.44 180 GLU A C 1
ATOM 1453 O O . GLU A 1 180 ? 19.091 21.718 11.556 1.00 36.44 180 GLU A O 1
ATOM 1458 N N . SER A 1 181 ? 19.342 20.055 10.070 1.00 33.06 181 SER A N 1
ATOM 1459 C CA . SER A 1 181 ? 19.323 18.954 11.029 1.00 33.06 181 SER A CA 1
ATOM 1460 C C . SER A 1 181 ? 20.330 17.889 10.593 1.00 33.06 181 SER A C 1
ATOM 1462 O O . SER A 1 181 ? 20.101 17.136 9.653 1.00 33.06 181 SER A O 1
ATOM 1464 N N . SER A 1 182 ? 21.448 17.899 11.318 1.00 33.22 182 SER A N 1
ATOM 1465 C CA . SER A 1 182 ? 22.218 16.759 11.832 1.00 33.22 182 SER A CA 1
ATOM 1466 C C . SER A 1 182 ? 22.718 15.687 10.852 1.00 33.22 182 SER A C 1
ATOM 1468 O O . SER A 1 182 ? 22.003 14.777 10.442 1.00 33.22 182 SER A O 1
ATOM 1470 N N . ASN A 1 183 ? 24.027 15.758 10.615 1.00 32.53 183 ASN A N 1
ATOM 1471 C CA . ASN A 1 183 ? 24.874 14.815 9.893 1.00 32.53 183 ASN A CA 1
ATOM 1472 C C . ASN A 1 183 ? 24.804 13.372 10.425 1.00 32.53 183 ASN A C 1
ATOM 1474 O O . ASN A 1 183 ? 24.886 13.123 11.628 1.00 32.53 183 ASN A O 1
ATOM 1478 N N . THR A 1 184 ? 24.795 12.400 9.511 1.00 30.62 184 THR A N 1
ATOM 1479 C CA . THR A 1 184 ? 25.392 11.076 9.739 1.00 30.62 184 THR A CA 1
ATOM 1480 C C . THR A 1 184 ? 26.143 10.667 8.474 1.00 30.62 184 THR A C 1
ATOM 1482 O O . THR A 1 184 ? 25.575 10.572 7.388 1.00 30.62 184 THR A O 1
ATOM 1485 N N . THR A 1 185 ? 27.451 10.510 8.635 1.00 36.31 185 THR A N 1
ATOM 1486 C CA . THR A 1 185 ? 28.483 10.451 7.600 1.00 36.31 1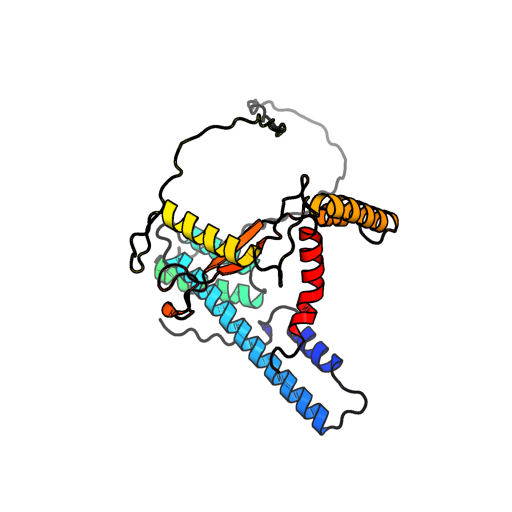85 THR A CA 1
ATOM 1487 C C . THR A 1 185 ? 28.498 9.117 6.847 1.00 36.31 185 THR A C 1
ATOM 1489 O O . THR A 1 185 ? 28.633 8.057 7.450 1.00 36.31 185 THR A O 1
ATOM 1492 N N . THR A 1 186 ? 28.441 9.177 5.515 1.00 31.55 186 THR A N 1
ATOM 1493 C CA . THR A 1 186 ? 28.971 8.179 4.558 1.00 31.55 186 THR A CA 1
ATOM 1494 C C . THR A 1 186 ? 29.635 8.960 3.408 1.00 31.55 186 THR A C 1
ATOM 1496 O O . THR A 1 186 ? 29.290 10.128 3.230 1.00 31.55 186 THR A O 1
ATOM 1499 N N . PRO A 1 187 ? 30.655 8.412 2.711 1.00 40.59 187 PRO A N 1
ATOM 1500 C CA . PRO A 1 187 ? 31.727 9.203 2.105 1.00 40.59 187 PRO A CA 1
ATOM 1501 C C . PRO A 1 187 ? 31.201 10.194 1.064 1.00 40.59 187 PRO A C 1
ATOM 1503 O O . PRO A 1 187 ? 30.556 9.829 0.082 1.00 40.59 187 PRO A O 1
ATOM 1506 N N . GLU A 1 188 ? 31.486 11.464 1.333 1.00 38.28 188 GLU A N 1
ATOM 1507 C CA . GLU A 1 188 ? 31.021 12.632 0.604 1.00 38.28 188 GLU A CA 1
ATOM 1508 C C . GLU A 1 188 ? 31.734 12.764 -0.747 1.00 38.28 188 GLU A C 1
ATOM 1510 O O . GLU A 1 188 ? 32.844 13.282 -0.846 1.00 38.28 188 GLU A O 1
ATOM 1515 N N . THR A 1 189 ? 31.053 12.420 -1.837 1.00 44.12 189 THR A N 1
ATOM 1516 C CA . THR A 1 189 ? 31.111 13.306 -3.003 1.00 44.12 189 THR A CA 1
ATOM 1517 C C . THR A 1 189 ? 30.340 14.566 -2.623 1.00 44.12 189 THR A C 1
ATOM 1519 O O . THR A 1 189 ? 29.113 14.527 -2.514 1.00 44.12 189 THR A O 1
ATOM 1522 N N . ASN A 1 190 ? 31.067 15.659 -2.368 1.00 49.19 190 ASN A N 1
ATOM 1523 C CA . ASN A 1 190 ? 30.558 17.005 -2.079 1.00 49.19 190 ASN A CA 1
ATOM 1524 C C . ASN A 1 190 ? 29.756 17.554 -3.278 1.00 49.19 190 ASN A C 1
ATOM 1526 O O . ASN A 1 190 ? 30.203 18.417 -4.028 1.00 49.19 190 ASN A O 1
ATOM 1530 N N . ILE A 1 191 ? 28.567 17.000 -3.509 1.00 58.34 191 ILE A N 1
ATOM 1531 C CA . ILE A 1 191 ? 27.648 17.424 -4.562 1.00 58.34 191 ILE A CA 1
ATOM 1532 C C . ILE A 1 191 ? 26.639 18.362 -3.914 1.00 58.34 191 ILE A C 1
ATOM 1534 O O . ILE A 1 191 ? 25.853 17.943 -3.060 1.00 58.34 191 ILE A O 1
ATOM 1538 N N . SER A 1 192 ? 26.657 19.631 -4.329 1.00 61.84 192 SER A N 1
ATOM 1539 C CA . SER A 1 192 ? 25.745 20.654 -3.812 1.00 61.84 192 SER A CA 1
ATOM 1540 C C . SER A 1 192 ? 24.269 20.209 -3.912 1.00 61.84 192 SER A C 1
ATOM 1542 O O . SER A 1 192 ? 23.896 19.502 -4.856 1.00 61.84 192 SER A O 1
ATOM 1544 N N . PRO A 1 193 ? 23.376 20.638 -2.996 1.00 60.41 193 PRO A N 1
ATOM 1545 C CA . PRO A 1 193 ? 21.952 20.283 -3.043 1.00 60.41 193 PRO A CA 1
ATOM 1546 C C . PRO A 1 193 ? 21.262 20.654 -4.364 1.00 60.41 193 PRO A C 1
ATOM 1548 O O . PRO A 1 193 ? 20.320 19.985 -4.790 1.00 60.41 193 PRO A O 1
ATOM 1551 N N . ILE A 1 194 ? 21.740 21.714 -5.022 1.00 59.25 194 ILE A N 1
ATOM 1552 C CA . ILE A 1 194 ? 21.277 22.146 -6.344 1.00 59.25 194 ILE A CA 1
ATOM 1553 C C . ILE A 1 194 ? 21.647 21.093 -7.389 1.00 59.25 194 ILE A C 1
ATOM 1555 O O . ILE A 1 194 ? 20.783 20.652 -8.140 1.00 59.25 194 ILE A O 1
ATOM 1559 N N . GLN A 1 195 ? 22.890 20.615 -7.379 1.00 58.78 195 GLN A N 1
ATOM 1560 C CA . GLN A 1 195 ? 23.354 19.607 -8.324 1.00 58.78 195 GLN A CA 1
ATOM 1561 C C . GLN A 1 195 ? 22.673 18.251 -8.108 1.00 58.78 195 GLN A C 1
ATOM 1563 O O . GLN A 1 195 ? 22.251 17.627 -9.075 1.00 58.78 195 GLN A O 1
ATOM 1568 N N . GLN A 1 196 ? 22.402 17.857 -6.858 1.00 64.31 196 GLN A N 1
ATOM 1569 C CA . GLN A 1 196 ? 21.586 16.668 -6.574 1.00 64.31 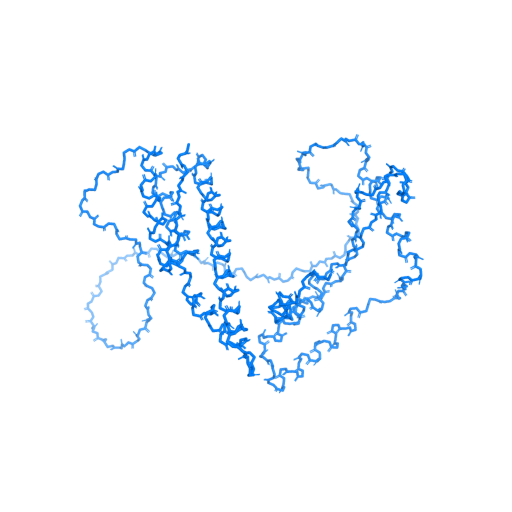196 GLN A CA 1
ATOM 1570 C C . GLN A 1 196 ? 20.153 16.778 -7.119 1.00 64.31 196 GLN A C 1
ATOM 1572 O O . GLN A 1 196 ? 19.586 15.783 -7.578 1.00 64.31 196 GLN A O 1
ATOM 1577 N N . ARG A 1 197 ? 19.539 17.970 -7.065 1.00 64.25 197 ARG A N 1
ATOM 1578 C CA . ARG A 1 197 ? 18.206 18.206 -7.644 1.00 64.25 197 ARG A CA 1
ATOM 1579 C C . ARG A 1 197 ? 18.246 18.103 -9.164 1.00 64.25 197 ARG A C 1
ATOM 1581 O O . ARG A 1 197 ? 17.421 17.386 -9.721 1.00 64.25 197 ARG A O 1
ATOM 1588 N N . THR A 1 198 ? 19.219 18.743 -9.807 1.00 72.62 198 THR A N 1
ATOM 1589 C CA . THR A 1 198 ? 19.401 18.694 -11.264 1.00 72.62 198 THR A CA 1
ATOM 1590 C C . THR A 1 198 ? 19.585 17.258 -11.753 1.00 72.62 198 THR A C 1
ATOM 1592 O O . THR A 1 198 ? 18.874 16.816 -12.651 1.00 72.62 198 THR A O 1
ATOM 1595 N N . THR A 1 199 ? 20.445 16.485 -11.090 1.00 79.06 199 THR A N 1
ATOM 1596 C CA . THR A 1 199 ? 20.689 15.072 -11.397 1.00 79.06 199 THR A CA 1
ATOM 1597 C C . THR A 1 199 ? 19.427 14.204 -11.285 1.00 79.06 199 THR A C 1
ATOM 1599 O O . THR A 1 199 ? 19.166 13.360 -12.143 1.00 79.06 199 THR A O 1
ATOM 1602 N N . ARG A 1 200 ? 18.594 14.422 -10.257 1.00 81.38 200 ARG A N 1
ATOM 1603 C CA . ARG A 1 200 ? 17.328 13.683 -10.088 1.00 81.38 200 ARG A CA 1
ATOM 1604 C C . ARG A 1 200 ? 16.291 14.047 -11.148 1.00 81.38 200 ARG A C 1
ATOM 1606 O O . ARG A 1 200 ? 15.562 13.162 -11.590 1.00 81.38 200 ARG A O 1
ATOM 1613 N N . THR A 1 201 ? 16.220 15.316 -11.544 1.00 87.94 201 THR A N 1
ATOM 1614 C CA . THR A 1 201 ? 15.318 15.765 -12.613 1.00 87.94 201 THR A CA 1
ATOM 1615 C C . THR A 1 201 ? 15.701 15.136 -13.947 1.00 87.94 201 THR A C 1
ATOM 1617 O O . THR A 1 201 ? 14.827 14.599 -14.618 1.00 87.94 201 THR A O 1
ATOM 1620 N N . LEU A 1 202 ? 16.996 15.094 -14.281 1.00 90.69 202 LEU A N 1
ATOM 1621 C CA . LEU A 1 202 ? 17.483 14.464 -15.513 1.00 90.69 202 LEU A CA 1
ATOM 1622 C C . LEU A 1 202 ? 17.116 12.978 -15.590 1.00 90.69 202 LEU A C 1
ATOM 1624 O O . LEU A 1 202 ? 16.620 12.515 -16.614 1.00 90.69 202 LEU A O 1
ATOM 1628 N N . GLU A 1 203 ? 17.296 12.224 -14.502 1.00 93.12 203 GLU A N 1
ATOM 1629 C CA . GLU A 1 203 ? 16.885 10.815 -14.477 1.00 93.12 203 GLU A CA 1
ATOM 1630 C C . GLU A 1 203 ? 15.358 10.655 -14.570 1.00 93.12 203 GLU A C 1
ATOM 1632 O O . GLU A 1 203 ? 14.876 9.723 -15.218 1.00 93.12 203 GLU A O 1
ATOM 1637 N N . ALA A 1 204 ? 14.581 11.557 -13.961 1.00 93.00 204 ALA A N 1
ATOM 1638 C CA . ALA A 1 204 ? 13.123 11.542 -14.080 1.00 93.00 204 ALA A CA 1
ATOM 1639 C C . ALA A 1 204 ? 12.681 11.802 -15.521 1.00 93.00 204 ALA A C 1
ATOM 1641 O O . ALA A 1 204 ? 11.871 11.045 -16.051 1.00 93.00 204 ALA A O 1
ATOM 1642 N N . GLU A 1 205 ? 13.243 12.816 -16.172 1.00 93.19 205 GLU A N 1
ATOM 1643 C CA . GLU A 1 205 ? 12.972 13.136 -17.572 1.00 93.19 205 GLU A CA 1
ATOM 1644 C C . GLU A 1 205 ? 13.374 11.983 -18.491 1.00 93.19 205 GLU A C 1
ATOM 1646 O O . GLU A 1 205 ? 12.558 11.552 -19.302 1.00 93.19 205 GLU A O 1
ATOM 1651 N N . ARG A 1 206 ? 14.565 11.399 -18.302 1.00 93.94 206 ARG A N 1
ATOM 1652 C CA . ARG A 1 206 ? 15.023 10.234 -19.074 1.00 93.94 206 ARG A CA 1
ATOM 1653 C C . ARG A 1 206 ? 14.045 9.061 -18.978 1.00 93.94 206 ARG A C 1
ATOM 1655 O O . ARG A 1 206 ? 13.796 8.387 -19.976 1.00 93.94 206 ARG A O 1
ATOM 1662 N N . GLN A 1 207 ? 13.490 8.791 -17.792 1.00 93.25 207 GLN A N 1
ATOM 1663 C CA . GLN A 1 207 ? 12.476 7.744 -17.633 1.00 93.25 207 GLN A CA 1
ATOM 1664 C C . GLN A 1 207 ? 11.139 8.133 -18.264 1.00 93.25 207 GLN A C 1
ATOM 1666 O O . GLN A 1 207 ? 10.577 7.329 -19.002 1.00 93.25 207 GLN A O 1
ATOM 1671 N N . LEU A 1 208 ? 10.637 9.341 -17.999 1.00 93.19 208 LEU A N 1
ATOM 1672 C CA . LEU A 1 208 ? 9.325 9.805 -18.465 1.00 93.19 208 LEU A CA 1
ATOM 1673 C C . LEU A 1 208 ? 9.266 10.021 -19.985 1.00 93.19 208 LEU A C 1
ATOM 1675 O O . LEU A 1 208 ? 8.190 9.923 -20.568 1.00 93.19 208 LEU A O 1
ATOM 1679 N N . GLN A 1 209 ? 10.405 10.269 -20.634 1.00 95.00 209 GLN A N 1
ATOM 1680 C CA . GLN A 1 209 ? 10.526 10.342 -22.093 1.00 95.00 209 GLN A CA 1
ATOM 1681 C C . GLN A 1 209 ? 10.479 8.967 -22.772 1.00 95.00 209 GLN A C 1
ATOM 1683 O O . GLN A 1 209 ? 10.343 8.894 -23.992 1.00 95.00 209 GLN A O 1
ATOM 1688 N N . ASN A 1 210 ? 10.579 7.866 -22.019 1.00 94.75 210 ASN A N 1
ATOM 1689 C CA . ASN A 1 210 ? 10.482 6.533 -22.595 1.00 94.75 210 ASN A CA 1
ATOM 1690 C C . ASN A 1 210 ? 9.024 6.197 -22.954 1.00 94.75 210 ASN A C 1
ATOM 1692 O O . ASN A 1 210 ? 8.256 5.691 -22.129 1.00 94.75 210 ASN A O 1
ATOM 1696 N N . THR A 1 211 ? 8.670 6.438 -24.215 1.00 96.06 211 THR A N 1
ATOM 1697 C CA . THR A 1 211 ? 7.318 6.244 -24.760 1.00 96.06 211 THR A CA 1
ATOM 1698 C C . THR A 1 211 ? 6.884 4.785 -24.857 1.00 96.06 211 THR A C 1
ATOM 1700 O O . THR A 1 211 ? 5.696 4.517 -25.022 1.00 96.06 211 THR A O 1
ATOM 1703 N N . ALA A 1 212 ? 7.807 3.829 -24.704 1.00 96.25 212 ALA A N 1
ATOM 1704 C CA . ALA A 1 212 ? 7.442 2.419 -24.593 1.00 96.25 212 ALA A CA 1
ATOM 1705 C C . ALA A 1 212 ? 6.705 2.115 -23.275 1.00 96.25 212 ALA A C 1
ATOM 1707 O O . ALA A 1 212 ? 5.952 1.146 -23.212 1.00 96.25 212 ALA A O 1
ATOM 1708 N N . PHE A 1 213 ? 6.910 2.932 -22.230 1.00 92.94 213 PHE A N 1
ATOM 1709 C CA . PHE A 1 213 ? 6.315 2.727 -20.902 1.00 92.94 213 PHE A CA 1
ATOM 1710 C C . PHE A 1 213 ? 5.413 3.873 -20.436 1.00 92.94 213 PHE A C 1
ATOM 1712 O O . PHE A 1 213 ? 4.495 3.631 -19.652 1.00 92.94 213 PHE A O 1
ATOM 1719 N N . TYR A 1 214 ? 5.662 5.107 -20.882 1.00 93.56 214 TYR A N 1
ATOM 1720 C CA . TYR A 1 214 ? 4.937 6.290 -20.423 1.00 93.56 214 TYR A CA 1
ATOM 1721 C C . TYR A 1 214 ? 4.252 7.024 -21.571 1.00 93.56 214 TYR A C 1
ATOM 1723 O O . TYR A 1 214 ? 4.781 7.144 -22.672 1.00 93.56 214 TYR A O 1
ATOM 1731 N N . GLN A 1 215 ? 3.077 7.575 -21.276 1.00 93.94 215 GLN A N 1
ATOM 1732 C CA . GLN A 1 215 ? 2.337 8.446 -22.178 1.00 93.94 215 GLN A CA 1
ATOM 1733 C C . GLN A 1 215 ? 2.091 9.786 -21.491 1.00 93.94 215 GLN A C 1
ATOM 1735 O O . GLN A 1 215 ? 1.638 9.834 -20.344 1.00 93.94 215 GLN A O 1
ATOM 1740 N N . LEU A 1 216 ? 2.370 10.878 -22.203 1.00 93.06 216 LEU A N 1
ATOM 1741 C CA . LEU A 1 216 ? 2.053 12.214 -21.723 1.00 93.06 216 LEU A CA 1
ATOM 1742 C C . LEU A 1 216 ? 0.534 12.412 -21.701 1.00 93.06 216 LEU A C 1
ATOM 1744 O O . LEU A 1 216 ? -0.162 12.102 -22.667 1.00 93.06 216 LEU A O 1
ATOM 1748 N N . ILE A 1 217 ? 0.033 12.958 -20.597 1.00 91.81 217 ILE A N 1
ATOM 1749 C CA . ILE A 1 217 ? -1.376 13.310 -20.433 1.00 91.81 217 ILE A CA 1
ATOM 1750 C C . ILE A 1 217 ? -1.526 14.829 -20.437 1.00 91.81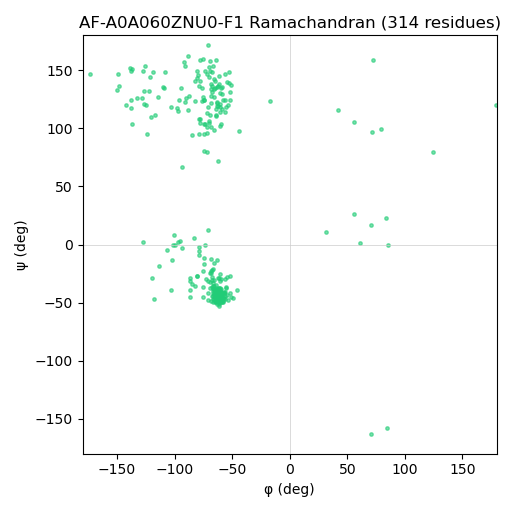 217 ILE A C 1
ATOM 1752 O O . ILE A 1 217 ? -0.788 15.535 -19.756 1.00 91.81 217 ILE A O 1
ATOM 1756 N N . GLU A 1 218 ? -2.506 15.338 -21.179 1.00 92.75 218 GLU A N 1
ATOM 1757 C CA . GLU A 1 218 ? -2.756 16.784 -21.267 1.00 92.75 218 GLU A CA 1
ATOM 1758 C C . GLU A 1 218 ? -3.380 17.353 -19.990 1.00 92.75 218 GLU A C 1
ATOM 1760 O O . GLU A 1 218 ? -3.220 18.530 -19.669 1.00 92.75 218 GLU A O 1
ATOM 1765 N N . ARG A 1 219 ? -4.149 16.528 -19.269 1.00 90.81 219 ARG A N 1
ATOM 1766 C CA . ARG A 1 219 ? -4.901 16.941 -18.082 1.00 90.81 219 ARG A CA 1
ATOM 1767 C C . ARG A 1 219 ? -4.806 15.891 -16.982 1.00 90.81 219 ARG A C 1
ATOM 1769 O O . ARG A 1 219 ? -4.752 14.697 -17.283 1.00 90.81 219 ARG A O 1
ATOM 1776 N N . PRO A 1 220 ? -4.860 16.299 -15.703 1.00 90.31 220 PRO A N 1
ATOM 1777 C CA . PRO A 1 220 ? -4.859 15.347 -14.606 1.00 90.31 220 PRO A CA 1
ATOM 1778 C C . PRO A 1 220 ? -6.105 14.454 -14.636 1.00 90.31 220 PRO A C 1
ATOM 1780 O O . PRO A 1 220 ? -7.236 14.931 -14.545 1.00 90.31 220 PRO A O 1
ATOM 1783 N N . ILE A 1 221 ? -5.891 13.140 -14.713 1.00 90.75 221 ILE A N 1
ATOM 1784 C CA . ILE A 1 221 ? -6.973 12.143 -14.773 1.00 90.75 221 ILE A CA 1
ATOM 1785 C C . ILE A 1 221 ? -7.779 12.114 -13.466 1.00 90.75 221 ILE A C 1
ATOM 1787 O O . ILE A 1 221 ? -8.987 11.863 -13.492 1.00 90.75 221 ILE A O 1
ATOM 1791 N N . TYR A 1 222 ? -7.127 12.425 -12.338 1.00 90.19 222 TYR A N 1
ATOM 1792 C CA . TYR A 1 222 ? -7.722 12.274 -11.011 1.00 90.19 222 TYR A CA 1
ATOM 1793 C C . TYR A 1 222 ? -8.998 13.108 -10.824 1.00 90.19 222 TYR A C 1
ATOM 1795 O O . TYR A 1 222 ? -9.920 12.681 -10.147 1.00 90.19 222 TYR A O 1
ATOM 1803 N N . LEU A 1 223 ? -9.121 14.257 -11.498 1.00 90.19 223 LEU A N 1
ATOM 1804 C CA . LEU A 1 223 ? -10.325 15.093 -11.422 1.00 90.19 223 LEU A CA 1
ATOM 1805 C C . LEU A 1 223 ? -11.574 14.358 -11.931 1.00 90.19 223 LEU A C 1
ATOM 1807 O O . LEU A 1 223 ? -12.652 14.460 -11.343 1.00 90.19 223 LEU A O 1
ATOM 1811 N N . ARG A 1 224 ? -11.424 13.584 -13.013 1.00 92.56 224 ARG A N 1
ATOM 1812 C CA . ARG A 1 224 ? -12.508 12.779 -13.585 1.00 92.56 224 ARG A CA 1
ATOM 1813 C C . ARG A 1 224 ? -12.782 11.544 -12.731 1.00 92.56 224 ARG A C 1
ATOM 1815 O O . ARG A 1 224 ? -13.948 11.243 -12.478 1.00 92.56 224 ARG A O 1
ATOM 1822 N N . SER A 1 225 ? -11.741 10.832 -12.291 1.00 93.00 225 SER A N 1
ATOM 1823 C CA . SER A 1 225 ? -11.916 9.629 -11.466 1.00 93.00 225 SER A CA 1
ATOM 1824 C C . SER A 1 225 ? -12.531 9.962 -10.108 1.00 93.00 225 SER A C 1
ATOM 1826 O O . SER A 1 225 ? -13.449 9.257 -9.704 1.00 93.00 225 SER A O 1
ATOM 1828 N N . THR A 1 226 ? -12.151 11.070 -9.458 1.00 93.75 226 THR A N 1
ATOM 1829 C CA . THR A 1 226 ? -12.774 11.530 -8.205 1.00 93.75 226 THR A CA 1
ATOM 1830 C C . THR A 1 226 ? -14.290 11.665 -8.352 1.00 93.75 226 THR A C 1
ATOM 1832 O O . THR A 1 226 ? -15.036 11.182 -7.502 1.00 93.75 226 THR A O 1
ATOM 1835 N N . ALA A 1 227 ? -14.770 12.304 -9.426 1.00 93.50 227 ALA A N 1
ATOM 1836 C CA . ALA A 1 227 ? -16.203 12.492 -9.649 1.00 93.50 227 ALA A CA 1
ATOM 1837 C C . ALA A 1 227 ? -16.938 11.157 -9.864 1.00 93.50 227 ALA A C 1
ATOM 1839 O O . ALA A 1 227 ? -18.011 10.942 -9.298 1.00 93.50 227 ALA A O 1
ATOM 1840 N N . LEU A 1 228 ? -16.345 10.247 -10.645 1.00 96.06 228 LEU A N 1
ATOM 1841 C CA . LEU A 1 228 ? -16.898 8.913 -10.884 1.00 96.06 228 LEU A CA 1
ATOM 1842 C C . LEU A 1 228 ? -16.950 8.091 -9.593 1.00 96.06 228 LEU A C 1
ATOM 1844 O O . LEU A 1 228 ? -18.008 7.580 -9.245 1.00 96.06 228 LEU A O 1
ATOM 1848 N N . ILE A 1 229 ? -15.848 8.032 -8.844 1.00 96.12 229 ILE A N 1
ATOM 1849 C CA . ILE A 1 229 ? -15.755 7.298 -7.577 1.00 96.12 229 ILE A CA 1
ATOM 1850 C C . ILE A 1 229 ? -16.797 7.812 -6.583 1.00 96.12 229 ILE A C 1
ATOM 1852 O O . ILE A 1 229 ? -17.556 7.019 -6.029 1.00 96.12 229 ILE A O 1
ATOM 1856 N N . LYS A 1 230 ? -16.906 9.135 -6.404 1.00 95.62 230 LYS A N 1
ATOM 1857 C CA . LYS A 1 230 ? -17.917 9.739 -5.519 1.00 95.62 230 LYS A CA 1
ATOM 1858 C C . LYS A 1 230 ? -19.338 9.336 -5.916 1.00 95.62 230 LYS A C 1
ATOM 1860 O O . LYS A 1 230 ? -20.154 9.035 -5.046 1.00 95.62 230 LYS A O 1
ATOM 1865 N N . ARG A 1 231 ? -19.635 9.300 -7.220 1.00 97.56 231 ARG A N 1
ATOM 1866 C CA . ARG A 1 231 ? -20.938 8.861 -7.733 1.00 97.56 231 ARG A CA 1
ATOM 1867 C C . ARG A 1 231 ? -21.207 7.393 -7.406 1.00 97.56 231 ARG A C 1
ATOM 1869 O O . ARG A 1 231 ? -22.293 7.092 -6.918 1.00 97.56 231 ARG A O 1
ATOM 1876 N N . GLU A 1 232 ? -20.249 6.503 -7.650 1.00 98.25 232 GLU A N 1
ATOM 1877 C CA . GLU A 1 232 ? -20.422 5.070 -7.379 1.00 98.25 232 GLU A CA 1
ATOM 1878 C C . GLU A 1 232 ? -20.573 4.792 -5.877 1.00 98.25 232 GLU A C 1
ATOM 1880 O O . GLU A 1 232 ? -21.494 4.084 -5.472 1.00 98.25 232 GLU A O 1
ATOM 1885 N N . LEU A 1 233 ? -19.762 5.428 -5.025 1.00 97.81 233 LEU A N 1
ATOM 1886 C CA . LEU A 1 233 ? -19.879 5.301 -3.568 1.00 97.81 233 LEU A CA 1
ATOM 1887 C C . LEU A 1 233 ? -21.243 5.788 -3.054 1.00 97.81 233 LEU A C 1
ATOM 1889 O O . LEU A 1 233 ? -21.847 5.148 -2.193 1.00 97.81 233 LEU A O 1
ATOM 1893 N N . LEU A 1 234 ? -21.771 6.880 -3.614 1.00 98.06 234 LEU A N 1
ATOM 1894 C CA . LEU A 1 234 ? -23.116 7.360 -3.291 1.00 98.06 234 LEU A CA 1
ATOM 1895 C C . LEU A 1 234 ? -24.204 6.363 -3.724 1.00 98.06 234 LEU A C 1
ATOM 1897 O O . LEU A 1 234 ? -25.188 6.172 -3.012 1.00 98.06 234 LEU A O 1
ATOM 1901 N N . GLN A 1 235 ? -24.049 5.706 -4.877 1.00 98.50 235 GLN A N 1
ATOM 1902 C CA . GLN A 1 235 ? -24.978 4.654 -5.298 1.00 98.50 235 GLN A CA 1
ATOM 1903 C C . GLN A 1 235 ? -24.915 3.428 -4.382 1.00 98.50 235 GLN A C 1
ATOM 1905 O O . GLN A 1 235 ? -25.960 2.863 -4.061 1.00 98.50 235 GLN A O 1
ATOM 1910 N N . MET A 1 236 ? -23.720 3.027 -3.943 1.00 98.38 236 MET A N 1
ATOM 1911 C CA . MET A 1 236 ? -23.544 1.919 -3.002 1.00 98.38 236 MET A CA 1
ATOM 1912 C C . MET A 1 236 ? -24.209 2.211 -1.653 1.00 98.38 236 MET A C 1
ATOM 1914 O O . MET A 1 236 ? -24.872 1.333 -1.104 1.00 98.38 236 MET A O 1
ATOM 1918 N N . GLU A 1 237 ? -24.091 3.443 -1.150 1.00 98.38 237 GLU A N 1
ATOM 1919 C CA . GLU A 1 237 ? -24.791 3.879 0.064 1.00 98.38 237 GLU A CA 1
ATOM 1920 C C . GLU A 1 237 ? -26.314 3.823 -0.119 1.00 98.38 237 GLU A C 1
ATOM 1922 O O . GLU A 1 237 ? -27.007 3.240 0.707 1.00 98.38 237 GLU A O 1
ATOM 1927 N N . ARG A 1 238 ? -26.848 4.354 -1.229 1.00 98.31 238 ARG A N 1
ATOM 1928 C CA . ARG A 1 238 ? -28.298 4.323 -1.520 1.00 98.31 238 ARG A CA 1
ATOM 1929 C C . ARG A 1 238 ? -28.863 2.908 -1.626 1.00 98.31 238 ARG A C 1
ATOM 1931 O O . ARG A 1 238 ? -30.027 2.690 -1.311 1.00 98.31 238 ARG A O 1
ATOM 1938 N N . LYS A 1 239 ? -28.048 1.955 -2.080 1.00 98.50 239 LYS A N 1
ATOM 1939 C CA . LYS A 1 239 ? -28.386 0.526 -2.137 1.00 98.50 239 LYS A CA 1
ATOM 1940 C C . LYS A 1 239 ? -28.162 -0.195 -0.800 1.00 98.50 239 LYS A C 1
ATOM 1942 O O . LYS A 1 239 ? -28.297 -1.412 -0.755 1.00 98.50 239 LYS A O 1
ATOM 1947 N N . ASN A 1 240 ? -27.807 0.528 0.265 1.00 98.00 240 ASN A N 1
ATOM 1948 C CA . ASN A 1 240 ? -27.470 -0.003 1.588 1.00 98.00 240 ASN A CA 1
ATOM 1949 C C . ASN A 1 240 ? -26.331 -1.044 1.575 1.00 98.00 240 ASN A C 1
ATOM 1951 O O . ASN A 1 240 ? -26.249 -1.885 2.465 1.00 98.00 240 ASN A O 1
ATOM 1955 N N . LEU A 1 241 ? -25.432 -0.989 0.583 1.00 98.00 241 LEU A N 1
ATOM 1956 C CA . LEU A 1 241 ? -24.251 -1.865 0.510 1.00 98.00 241 LEU A CA 1
ATOM 1957 C C . LEU A 1 241 ? -23.117 -1.371 1.413 1.00 98.00 241 LEU A C 1
ATOM 1959 O O . LEU A 1 241 ? -22.273 -2.151 1.848 1.00 98.00 241 LEU A O 1
ATOM 1963 N N . ILE A 1 242 ? -23.088 -0.063 1.669 1.00 97.81 242 ILE A N 1
ATOM 1964 C CA . ILE A 1 242 ? -22.173 0.586 2.605 1.00 97.81 242 ILE A CA 1
ATOM 1965 C C . ILE A 1 242 ? -22.937 1.611 3.438 1.00 97.81 242 ILE A C 1
ATOM 1967 O O . ILE A 1 242 ? -23.911 2.210 2.990 1.00 97.81 242 ILE A O 1
ATOM 1971 N N . THR A 1 243 ? -22.465 1.843 4.653 1.00 98.19 243 THR A N 1
ATOM 1972 C CA . THR A 1 243 ? -22.960 2.913 5.524 1.00 98.19 243 THR A CA 1
ATOM 1973 C C . THR A 1 243 ? -22.439 4.278 5.075 1.00 98.19 243 THR A C 1
ATOM 1975 O O . THR A 1 243 ? -21.376 4.380 4.457 1.00 98.19 243 THR A O 1
ATOM 1978 N N . LYS A 1 244 ? -23.119 5.353 5.491 1.00 97.62 244 LYS A N 1
ATOM 1979 C CA . LYS A 1 244 ? -22.644 6.735 5.310 1.00 97.62 244 LYS A CA 1
ATOM 1980 C C . LYS A 1 244 ? -21.209 6.931 5.813 1.00 97.62 244 LYS A C 1
ATOM 1982 O O . LYS A 1 244 ? -20.373 7.481 5.108 1.00 97.62 244 LYS A O 1
ATOM 1987 N N . ARG A 1 245 ? -20.898 6.405 7.004 1.00 97.00 245 ARG A N 1
ATOM 1988 C CA . ARG A 1 245 ? -19.552 6.477 7.596 1.00 97.00 245 ARG A CA 1
ATOM 1989 C C . ARG A 1 245 ? -18.501 5.792 6.717 1.00 97.00 245 ARG A C 1
ATOM 1991 O O . ARG A 1 245 ? -17.406 6.321 6.555 1.00 97.00 245 ARG A O 1
ATOM 1998 N N . GLN A 1 246 ? -18.824 4.628 6.152 1.00 97.19 246 GLN A N 1
ATOM 1999 C CA . GLN A 1 246 ? -17.933 3.936 5.217 1.00 97.19 246 GLN A CA 1
ATOM 2000 C C . GLN A 1 246 ? -17.767 4.731 3.924 1.00 97.19 246 GLN A C 1
ATOM 2002 O O . GLN A 1 246 ? -16.640 4.896 3.477 1.00 97.19 246 GLN A O 1
ATOM 2007 N N . ARG A 1 247 ? -18.848 5.270 3.350 1.00 97.31 247 ARG A N 1
ATOM 2008 C CA . ARG A 1 247 ? -18.779 6.146 2.172 1.00 97.31 247 ARG A CA 1
ATOM 2009 C C . ARG A 1 247 ? -17.866 7.347 2.419 1.00 97.31 247 ARG A C 1
ATOM 2011 O O . ARG A 1 247 ? -17.017 7.632 1.578 1.00 97.31 247 ARG A O 1
ATOM 2018 N N . ASP A 1 248 ? -18.021 8.023 3.554 1.00 95.12 248 ASP A N 1
ATOM 2019 C CA . ASP A 1 248 ? -17.226 9.205 3.908 1.00 95.12 248 ASP A CA 1
ATOM 2020 C C . ASP A 1 248 ? -15.737 8.850 4.029 1.00 95.12 248 ASP A C 1
ATOM 2022 O O . ASP A 1 248 ? -14.894 9.520 3.438 1.00 95.12 248 ASP A O 1
ATOM 2026 N N . TYR A 1 249 ? -15.415 7.732 4.687 1.00 95.31 249 TYR A N 1
ATOM 2027 C CA . TYR A 1 249 ? -14.045 7.214 4.757 1.00 95.31 249 TYR A CA 1
ATOM 2028 C C . TYR A 1 249 ? -13.475 6.839 3.376 1.00 95.31 249 TYR A C 1
ATOM 2030 O O . TYR A 1 249 ? -12.356 7.222 3.044 1.00 95.31 249 TYR A O 1
ATOM 2038 N N . LEU A 1 250 ? -14.240 6.113 2.554 1.00 96.25 250 LEU A N 1
ATOM 2039 C CA . LEU A 1 250 ? -13.807 5.661 1.225 1.00 96.25 250 LEU A CA 1
ATOM 2040 C C . LEU A 1 250 ? -13.626 6.820 0.237 1.00 96.25 250 LEU A C 1
ATOM 2042 O O . LEU A 1 250 ? -12.822 6.713 -0.683 1.00 96.25 250 LEU A O 1
ATOM 2046 N N . THR A 1 251 ? -14.362 7.916 0.428 1.00 93.81 251 THR A N 1
ATOM 2047 C CA . THR A 1 251 ? -14.266 9.119 -0.409 1.00 93.81 251 THR A CA 1
ATOM 2048 C C . THR A 1 251 ? -12.954 9.878 -0.186 1.00 93.81 251 THR A C 1
ATOM 2050 O O . THR A 1 251 ? -12.441 10.486 -1.126 1.00 93.81 251 THR A O 1
ATOM 2053 N N . GLY A 1 252 ? -12.409 9.834 1.034 1.00 87.38 252 GLY A N 1
ATOM 2054 C CA . GLY A 1 252 ? -11.168 10.517 1.399 1.00 87.38 252 GLY A CA 1
ATOM 2055 C C . GLY A 1 252 ? -11.282 12.045 1.471 1.00 87.38 252 GLY A C 1
ATOM 2056 O O . GLY A 1 252 ? -12.374 12.617 1.551 1.00 87.38 252 GLY A O 1
ATOM 2057 N N . ASP A 1 253 ? -10.125 12.708 1.452 1.00 83.12 253 ASP A N 1
ATOM 2058 C CA . ASP A 1 253 ? -10.008 14.153 1.652 1.00 83.12 253 ASP A CA 1
ATOM 2059 C C . ASP A 1 253 ? -10.584 14.974 0.485 1.00 83.12 253 ASP A C 1
ATOM 2061 O O . ASP A 1 253 ? -10.558 14.583 -0.688 1.00 83.12 253 ASP A O 1
ATOM 2065 N N . THR A 1 254 ? -11.090 16.168 0.807 1.00 82.75 254 THR A N 1
ATOM 2066 C CA . THR A 1 254 ? -11.515 17.177 -0.173 1.00 82.75 254 THR A CA 1
ATOM 2067 C C . THR A 1 254 ? -10.782 18.499 0.109 1.00 82.75 254 THR A C 1
ATOM 2069 O O . THR A 1 254 ? -10.971 19.054 1.189 1.00 82.75 254 THR A O 1
ATOM 2072 N N . PRO A 1 255 ? -9.983 19.035 -0.837 1.00 83.75 255 PRO A N 1
ATOM 2073 C CA . PRO A 1 255 ? -9.734 18.519 -2.186 1.00 83.75 255 PRO A CA 1
ATOM 2074 C C . PRO A 1 255 ? -8.840 17.269 -2.195 1.00 83.75 255 PRO A C 1
ATOM 2076 O O . PRO A 1 255 ? -7.950 17.118 -1.365 1.00 83.75 255 PRO A O 1
ATOM 2079 N N . THR A 1 256 ? -9.056 16.394 -3.178 1.00 86.62 256 THR A N 1
ATOM 2080 C CA . THR A 1 256 ? -8.229 15.200 -3.389 1.00 86.62 256 THR A CA 1
ATOM 2081 C C . THR A 1 256 ? -6.787 15.585 -3.718 1.00 86.62 256 THR A C 1
ATOM 2083 O O . THR A 1 256 ? -6.547 16.456 -4.563 1.00 86.62 256 THR A O 1
ATOM 2086 N N . ARG A 1 257 ? -5.816 14.902 -3.104 1.00 90.12 257 ARG A N 1
ATOM 2087 C CA . ARG A 1 257 ? -4.397 15.125 -3.380 1.00 90.12 257 ARG A CA 1
ATOM 2088 C C . ARG A 1 257 ? -3.987 14.483 -4.706 1.00 90.12 257 ARG A C 1
ATOM 2090 O O . ARG A 1 257 ? -4.293 13.327 -4.984 1.00 90.12 257 ARG A O 1
ATOM 2097 N N . ARG A 1 258 ? -3.235 15.229 -5.520 1.00 90.94 258 ARG A N 1
ATOM 2098 C CA . ARG A 1 258 ? -2.601 14.689 -6.731 1.00 90.94 258 ARG A CA 1
ATOM 2099 C C . ARG A 1 258 ? -1.558 13.631 -6.364 1.00 90.94 258 ARG A C 1
ATOM 2101 O O . ARG A 1 258 ? -0.791 13.827 -5.420 1.00 90.94 258 ARG A O 1
ATOM 2108 N N . ARG A 1 259 ? -1.482 12.555 -7.150 1.00 91.81 259 ARG A N 1
ATOM 2109 C CA . ARG A 1 259 ? -0.392 11.578 -7.033 1.00 91.81 259 ARG A CA 1
ATOM 2110 C C . ARG A 1 259 ? 0.921 12.222 -7.465 1.00 91.81 259 ARG A C 1
ATOM 2112 O O . ARG A 1 259 ? 0.966 12.934 -8.468 1.00 91.81 259 ARG A O 1
ATOM 2119 N N . CYS A 1 260 ? 1.974 11.976 -6.698 1.00 89.56 260 CYS A N 1
ATOM 2120 C CA . CYS A 1 260 ? 3.303 12.516 -6.962 1.00 89.56 260 CYS A CA 1
ATOM 2121 C C . CYS A 1 260 ? 4.240 11.394 -7.408 1.00 89.56 260 CYS A C 1
ATOM 2123 O O . CYS A 1 260 ? 4.249 10.316 -6.811 1.00 89.56 260 CYS A O 1
ATOM 2125 N N . PHE A 1 261 ? 5.027 11.669 -8.445 1.00 90.31 261 PHE A N 1
ATOM 2126 C CA . PHE A 1 261 ? 6.084 10.791 -8.928 1.00 90.31 261 PHE A CA 1
ATOM 2127 C C . PHE A 1 261 ? 7.380 11.083 -8.169 1.00 90.31 261 PHE A C 1
ATOM 2129 O O . PHE A 1 261 ? 7.819 12.230 -8.092 1.00 90.31 261 PHE A O 1
ATOM 2136 N N . TYR A 1 262 ? 7.980 10.040 -7.612 1.00 90.75 262 TYR A N 1
ATOM 2137 C CA . TYR A 1 262 ? 9.249 10.077 -6.902 1.00 90.75 262 TYR A CA 1
ATOM 2138 C C . TYR A 1 262 ? 10.204 9.052 -7.504 1.00 90.75 262 TYR A C 1
ATOM 2140 O O . TYR A 1 262 ? 9.784 8.021 -8.028 1.00 90.75 262 TYR A O 1
ATOM 2148 N N . LEU A 1 263 ? 11.500 9.314 -7.370 1.00 91.75 263 LEU A N 1
ATOM 2149 C CA . LEU A 1 263 ? 12.547 8.366 -7.720 1.00 91.75 263 LEU A CA 1
ATOM 2150 C C . LEU A 1 263 ? 13.296 7.941 -6.465 1.00 91.75 263 LEU A C 1
ATOM 2152 O O . LEU A 1 263 ? 13.807 8.785 -5.729 1.00 91.75 263 LEU A O 1
ATOM 2156 N N . LEU A 1 264 ? 13.400 6.631 -6.255 1.00 91.62 264 LEU A N 1
ATOM 2157 C CA . LEU A 1 264 ? 14.290 6.053 -5.254 1.00 91.62 264 LEU A CA 1
ATOM 2158 C C . LEU A 1 264 ? 15.593 5.585 -5.928 1.00 91.62 264 LEU A C 1
ATOM 2160 O O . LEU A 1 264 ? 15.530 4.692 -6.777 1.00 91.62 264 LEU A O 1
ATOM 2164 N N . PRO A 1 265 ? 16.766 6.141 -5.577 1.00 91.06 265 PRO A N 1
ATOM 2165 C CA . PRO A 1 265 ? 18.046 5.749 -6.169 1.00 91.06 265 PRO A CA 1
ATOM 2166 C C . PRO A 1 265 ? 18.373 4.261 -5.977 1.00 91.06 265 PRO A C 1
ATOM 2168 O O . PRO A 1 265 ? 18.350 3.748 -4.858 1.00 91.06 265 PRO A O 1
ATOM 2171 N N . LYS A 1 266 ? 18.738 3.554 -7.052 1.00 92.31 266 LYS A N 1
ATOM 2172 C CA . LYS A 1 266 ? 19.223 2.164 -6.992 1.00 92.31 266 LYS A CA 1
ATOM 2173 C C . LYS A 1 266 ? 20.754 2.119 -6.907 1.00 92.31 266 LYS A C 1
ATOM 2175 O O . LYS A 1 266 ? 21.412 1.618 -7.813 1.00 92.31 266 LYS A O 1
ATOM 2180 N N . ILE A 1 267 ? 21.311 2.596 -5.794 1.00 92.06 267 ILE A N 1
ATOM 2181 C CA . ILE A 1 267 ? 22.771 2.696 -5.568 1.00 92.06 267 ILE A CA 1
ATOM 2182 C C . ILE A 1 267 ? 23.518 1.350 -5.557 1.00 92.06 267 ILE A C 1
ATOM 2184 O O . ILE A 1 267 ? 24.735 1.324 -5.644 1.00 92.06 267 ILE A O 1
ATOM 2188 N N . HIS A 1 268 ? 22.800 0.229 -5.466 1.00 90.56 268 HIS A N 1
ATOM 2189 C CA . HIS A 1 268 ? 23.369 -1.123 -5.503 1.00 90.56 268 HIS A CA 1
ATOM 2190 C C . HIS A 1 268 ? 23.708 -1.611 -6.924 1.00 90.56 268 HIS A C 1
ATOM 2192 O O . HIS A 1 268 ? 24.182 -2.732 -7.088 1.00 90.56 268 HIS A O 1
ATOM 2198 N N . LYS A 1 269 ? 23.371 -0.844 -7.968 1.00 93.19 269 LYS A N 1
ATOM 2199 C CA . LYS A 1 269 ? 23.762 -1.162 -9.348 1.00 93.19 269 LYS A CA 1
ATOM 2200 C C . LYS A 1 269 ? 25.196 -0.716 -9.592 1.00 93.19 269 LYS A C 1
ATOM 2202 O O . LYS A 1 269 ? 25.615 0.275 -9.007 1.00 93.19 269 LYS A O 1
ATOM 2207 N N . ASP A 1 270 ? 25.903 -1.419 -10.472 1.00 94.69 270 ASP A N 1
ATOM 2208 C CA . ASP A 1 270 ? 27.275 -1.074 -10.853 1.00 94.69 270 ASP A CA 1
ATOM 2209 C C . ASP A 1 270 ? 27.349 0.397 -11.314 1.00 94.69 270 ASP A C 1
ATOM 2211 O O . ASP A 1 270 ? 26.649 0.748 -12.275 1.00 94.69 270 ASP A O 1
ATOM 2215 N N . PRO A 1 271 ? 28.156 1.253 -10.655 1.00 94.81 271 PRO A N 1
ATOM 2216 C CA . PRO A 1 271 ? 28.303 2.663 -11.004 1.00 94.81 271 PRO A CA 1
ATOM 2217 C C . PRO A 1 271 ? 28.690 2.931 -12.458 1.00 94.81 271 PRO A C 1
ATOM 2219 O O . PRO A 1 271 ? 28.296 3.960 -13.004 1.00 94.81 271 PRO A O 1
ATOM 2222 N N . SER A 1 272 ? 29.392 2.005 -13.114 1.00 95.25 272 SER A N 1
ATOM 2223 C CA . SER A 1 272 ? 29.745 2.132 -14.533 1.00 95.25 272 SER A CA 1
ATOM 2224 C C . SER A 1 272 ? 28.529 2.041 -15.468 1.00 95.25 272 SER A C 1
ATOM 2226 O O . SER A 1 272 ? 28.556 2.563 -16.580 1.00 95.25 272 SER A O 1
ATOM 2228 N N . THR A 1 273 ? 27.440 1.418 -15.003 1.00 92.94 273 THR A N 1
ATOM 2229 C CA . THR A 1 273 ? 26.195 1.188 -15.763 1.00 92.94 273 THR A CA 1
ATOM 2230 C C . THR A 1 273 ? 25.109 2.226 -15.483 1.00 92.94 273 THR A C 1
ATOM 2232 O O . THR A 1 273 ? 23.979 2.116 -15.966 1.00 92.94 273 THR A O 1
ATOM 2235 N N . TRP A 1 274 ? 25.412 3.210 -14.642 1.00 93.75 274 TRP A N 1
ATOM 2236 C CA . TRP A 1 274 ? 24.476 4.262 -14.283 1.00 93.75 274 TRP A CA 1
ATOM 2237 C C . TRP A 1 274 ? 24.173 5.175 -15.485 1.00 93.75 274 TRP A C 1
ATOM 2239 O O . TRP A 1 274 ? 25.051 5.374 -16.322 1.00 93.75 274 TRP A O 1
ATOM 2249 N N . PRO A 1 275 ? 22.954 5.752 -15.578 1.00 89.94 275 PRO A N 1
ATOM 2250 C CA . PRO A 1 275 ? 22.582 6.713 -16.622 1.00 89.94 275 PRO A CA 1
ATOM 2251 C C . PRO A 1 275 ? 23.630 7.800 -16.875 1.00 89.94 275 PRO A C 1
ATOM 2253 O O . PRO A 1 275 ? 23.880 8.158 -18.023 1.00 89.94 275 PRO A O 1
ATOM 2256 N N . LEU A 1 276 ? 24.253 8.278 -15.797 1.00 90.00 276 LEU A N 1
ATOM 2257 C CA . LEU A 1 276 ? 25.502 9.020 -15.845 1.00 90.00 276 LEU A CA 1
ATOM 2258 C C . LEU A 1 276 ? 26.521 8.237 -15.006 1.00 90.00 276 LEU A C 1
ATOM 2260 O O . LEU A 1 276 ? 26.328 8.154 -13.782 1.00 90.00 276 LEU A O 1
ATOM 2264 N N . PRO A 1 277 ? 27.534 7.608 -15.634 1.00 91.81 277 PRO A N 1
ATOM 2265 C CA . PRO A 1 277 ? 28.469 6.730 -14.943 1.00 91.81 277 PRO A CA 1
ATOM 2266 C C . PRO A 1 277 ? 29.080 7.401 -13.715 1.00 91.81 277 PRO A C 1
ATOM 2268 O O . PRO A 1 277 ? 29.536 8.535 -13.795 1.00 91.81 277 PRO A O 1
ATOM 2271 N N . PHE A 1 278 ? 29.066 6.699 -12.582 1.00 89.62 278 PHE A N 1
ATOM 2272 C CA . PHE A 1 278 ? 29.587 7.152 -11.283 1.00 89.62 278 PHE A CA 1
ATOM 2273 C C . PHE A 1 278 ? 28.930 8.407 -10.677 1.00 89.62 278 PHE A C 1
ATOM 2275 O O . PHE A 1 278 ? 29.291 8.796 -9.570 1.00 89.62 278 PHE A O 1
ATOM 2282 N N . GLU A 1 279 ? 27.927 8.999 -11.330 1.00 89.19 279 GLU A N 1
ATOM 2283 C CA . GLU A 1 279 ? 27.282 10.235 -10.869 1.00 89.19 279 GLU A CA 1
ATOM 2284 C C . GLU A 1 279 ? 25.796 10.056 -10.541 1.00 89.19 279 GLU A C 1
ATOM 2286 O O . GLU A 1 279 ? 25.322 10.510 -9.499 1.00 89.19 279 GLU A O 1
ATOM 2291 N N . THR A 1 280 ? 25.034 9.401 -11.424 1.00 90.19 280 THR A N 1
ATOM 2292 C CA . THR A 1 280 ? 23.564 9.369 -11.336 1.00 90.19 280 THR A CA 1
ATOM 2293 C C . THR A 1 280 ? 23.040 7.943 -11.280 1.00 90.19 280 THR A C 1
ATOM 2295 O O . THR A 1 280 ? 22.820 7.351 -12.335 1.00 90.19 280 THR A O 1
ATOM 2298 N N . PRO A 1 281 ? 22.779 7.368 -10.095 1.00 92.62 281 PRO A N 1
ATOM 2299 C CA . PRO A 1 281 ? 22.215 6.027 -10.008 1.00 92.62 281 PRO A CA 1
ATOM 2300 C C . PRO A 1 281 ? 20.839 5.959 -10.685 1.00 92.62 281 PRO A C 1
ATOM 2302 O O . PRO A 1 281 ? 20.049 6.902 -10.577 1.00 92.62 281 PRO A O 1
ATOM 2305 N N . PRO A 1 282 ? 20.492 4.829 -11.327 1.00 94.25 282 PRO A N 1
ATOM 2306 C CA . PRO A 1 282 ? 19.184 4.670 -11.942 1.00 94.25 282 PRO A CA 1
ATOM 2307 C C . PRO A 1 282 ? 18.075 4.772 -10.889 1.00 94.25 282 PRO A C 1
ATOM 2309 O O . PRO A 1 282 ? 18.171 4.206 -9.793 1.00 94.25 282 PRO A O 1
ATOM 2312 N N . GLY A 1 283 ? 16.993 5.469 -11.226 1.00 93.75 283 GLY A N 1
ATOM 2313 C CA . GLY A 1 283 ? 15.856 5.653 -10.328 1.00 93.75 283 GLY A CA 1
ATOM 2314 C C . GLY A 1 283 ? 14.900 4.457 -10.344 1.00 93.75 283 GLY A C 1
ATOM 2315 O O . GLY A 1 283 ? 14.604 3.881 -11.390 1.00 93.75 283 GLY A O 1
ATOM 2316 N N . ARG A 1 284 ? 14.357 4.065 -9.190 1.00 93.88 284 ARG A N 1
ATOM 2317 C CA . ARG A 1 284 ? 13.124 3.272 -9.119 1.00 93.88 284 ARG A CA 1
ATOM 2318 C C . ARG A 1 284 ? 11.944 4.249 -9.096 1.00 93.88 284 ARG A C 1
ATOM 2320 O O . ARG A 1 284 ? 11.849 4.994 -8.119 1.00 93.88 284 ARG A O 1
ATOM 2327 N N . PRO A 1 285 ? 11.066 4.249 -10.111 1.00 94.12 285 PRO A N 1
ATOM 2328 C CA . PRO A 1 285 ? 9.873 5.081 -10.087 1.00 94.12 285 PRO A CA 1
ATOM 2329 C C . PRO A 1 285 ? 8.928 4.618 -8.977 1.00 94.12 285 PRO A C 1
ATOM 2331 O O . PRO A 1 285 ? 8.683 3.422 -8.811 1.00 94.12 285 PRO A O 1
ATOM 2334 N N . ILE A 1 286 ? 8.419 5.573 -8.204 1.00 93.69 286 ILE A N 1
ATOM 2335 C CA . ILE A 1 286 ? 7.438 5.376 -7.137 1.00 93.69 286 ILE A CA 1
ATOM 2336 C C . ILE A 1 286 ? 6.344 6.422 -7.324 1.00 93.69 286 ILE A C 1
ATOM 2338 O O . ILE A 1 286 ? 6.619 7.618 -7.376 1.00 93.69 286 ILE A O 1
ATOM 2342 N N . ILE A 1 287 ? 5.092 5.980 -7.391 1.00 91.88 287 ILE A N 1
ATOM 2343 C CA . ILE A 1 287 ? 3.933 6.873 -7.422 1.00 91.88 287 ILE A CA 1
ATOM 2344 C C . ILE A 1 287 ? 3.313 6.861 -6.029 1.00 91.88 287 ILE A C 1
ATOM 2346 O O . ILE A 1 287 ? 2.878 5.819 -5.548 1.00 91.88 287 ILE A O 1
ATOM 2350 N N . SER A 1 288 ? 3.286 8.014 -5.364 1.00 90.00 288 SER A N 1
ATOM 2351 C CA . SER A 1 288 ? 2.620 8.136 -4.068 1.00 90.00 288 SER A CA 1
ATOM 2352 C C . SER A 1 288 ? 1.108 8.185 -4.254 1.00 90.00 288 SER A C 1
ATOM 2354 O O . SER A 1 288 ? 0.596 9.060 -4.956 1.00 90.00 288 SER A O 1
ATOM 2356 N N . ASP A 1 289 ? 0.411 7.262 -3.593 1.00 89.69 289 ASP A N 1
ATOM 2357 C CA . ASP A 1 289 ? -1.054 7.201 -3.541 1.00 89.69 289 ASP A CA 1
ATOM 2358 C C . ASP A 1 289 ? -1.635 7.891 -2.290 1.00 89.69 289 ASP A C 1
ATOM 2360 O O . ASP A 1 289 ? -2.841 7.874 -2.066 1.00 89.69 289 ASP A O 1
ATOM 2364 N N . CYS A 1 290 ? -0.799 8.505 -1.446 1.00 89.81 290 CYS A N 1
ATOM 2365 C CA . CYS A 1 290 ? -1.237 9.070 -0.170 1.00 89.81 290 CYS A CA 1
ATOM 2366 C C . CYS A 1 290 ? -2.244 10.213 -0.368 1.00 89.81 290 CYS A C 1
ATOM 2368 O O . CYS A 1 290 ? -1.900 11.248 -0.941 1.00 89.81 290 CYS A O 1
ATOM 2370 N N . GLY A 1 291 ? -3.462 10.051 0.157 1.00 89.38 291 GLY A N 1
ATOM 2371 C CA . GLY A 1 291 ? -4.529 11.056 0.054 1.00 89.38 291 GLY A CA 1
ATOM 2372 C C . GLY A 1 291 ? -5.114 11.218 -1.356 1.00 89.38 291 GLY A C 1
ATOM 2373 O O . GLY A 1 291 ? -5.752 12.235 -1.640 1.00 89.38 291 GLY A O 1
ATOM 2374 N N . SER A 1 292 ? -4.874 10.254 -2.251 1.00 93.75 292 SER A N 1
ATOM 2375 C CA . SER A 1 292 ? -5.506 10.205 -3.572 1.00 93.75 292 SER A CA 1
ATOM 2376 C C . SER A 1 292 ? -6.994 9.843 -3.478 1.00 93.75 292 SER A C 1
ATOM 2378 O O . SER A 1 292 ? -7.498 9.433 -2.431 1.00 93.75 292 SER A O 1
ATOM 2380 N N . GLU A 1 293 ? -7.702 9.930 -4.603 1.00 93.94 293 GLU A N 1
ATOM 2381 C CA . GLU A 1 293 ? -9.130 9.612 -4.703 1.00 93.94 293 GLU A CA 1
ATOM 2382 C C . GLU A 1 293 ? -9.452 8.135 -4.470 1.00 93.94 293 GLU A C 1
ATOM 2384 O O . GLU A 1 293 ? -10.609 7.784 -4.258 1.00 93.94 293 GLU A O 1
ATOM 2389 N N . THR A 1 294 ? -8.439 7.270 -4.526 1.00 94.75 294 THR A N 1
ATOM 2390 C CA . THR A 1 294 ? -8.578 5.836 -4.273 1.00 94.75 294 THR A CA 1
ATOM 2391 C C . THR A 1 294 ? -7.992 5.416 -2.937 1.00 94.75 294 THR A C 1
ATOM 2393 O O . THR A 1 294 ? -8.146 4.259 -2.575 1.00 94.75 294 THR A O 1
ATOM 2396 N N . TYR A 1 295 ? -7.346 6.307 -2.181 1.00 95.12 295 TYR A N 1
ATOM 2397 C CA . TYR A 1 295 ? -6.546 5.916 -1.020 1.00 95.12 295 TYR A CA 1
ATOM 2398 C C . TYR A 1 295 ? -7.346 5.137 0.037 1.00 95.12 295 TYR A C 1
ATOM 2400 O O . TYR A 1 295 ? -6.949 4.042 0.438 1.00 95.12 295 TYR A O 1
ATOM 2408 N N . GLY A 1 296 ? -8.513 5.653 0.443 1.00 95.06 296 GLY A N 1
ATOM 2409 C CA . GLY A 1 296 ? -9.392 4.974 1.405 1.00 95.06 296 GLY A CA 1
ATOM 2410 C C . GLY A 1 296 ? -9.942 3.645 0.874 1.00 95.06 296 GLY A C 1
ATOM 2411 O O . GLY A 1 296 ? -10.069 2.674 1.622 1.00 95.06 296 GLY A O 1
ATOM 2412 N N . ILE A 1 297 ? -10.206 3.569 -0.435 1.00 96.19 297 ILE A N 1
ATOM 2413 C CA . ILE A 1 297 ? -10.637 2.339 -1.113 1.00 96.19 297 ILE A CA 1
ATOM 2414 C C . ILE A 1 297 ? -9.511 1.304 -1.094 1.00 96.19 297 ILE A C 1
ATOM 2416 O O . ILE A 1 297 ? -9.743 0.172 -0.674 1.00 96.19 297 ILE A O 1
ATOM 2420 N N . SER A 1 298 ? -8.294 1.691 -1.479 1.00 95.25 298 SER A N 1
ATOM 2421 C CA . SER A 1 298 ? -7.105 0.836 -1.465 1.00 95.25 298 SER A CA 1
ATOM 2422 C C . SER A 1 298 ? -6.836 0.286 -0.065 1.00 95.25 298 SER A C 1
ATOM 2424 O O . SER A 1 298 ? -6.660 -0.919 0.085 1.00 95.25 298 SER A O 1
ATOM 2426 N N . GLN A 1 299 ? -6.890 1.132 0.974 1.00 95.00 299 GLN A N 1
ATOM 2427 C CA . GLN A 1 299 ? -6.746 0.685 2.366 1.00 95.00 299 GLN A CA 1
ATOM 2428 C C . GLN A 1 299 ? -7.818 -0.335 2.755 1.00 95.00 299 GLN A C 1
ATOM 2430 O O . GLN A 1 299 ? -7.521 -1.351 3.385 1.00 95.00 299 GLN A O 1
ATOM 2435 N N . ARG A 1 300 ? -9.075 -0.081 2.372 1.00 94.75 300 ARG A N 1
ATOM 2436 C CA . ARG A 1 300 ? -10.174 -0.993 2.684 1.00 94.75 300 ARG A CA 1
ATOM 2437 C C . ARG A 1 300 ? -10.014 -2.336 1.980 1.00 94.75 300 ARG A C 1
ATOM 2439 O O . ARG A 1 300 ? -10.250 -3.364 2.607 1.00 94.75 300 ARG A O 1
ATOM 2446 N N . LEU A 1 301 ? -9.629 -2.330 0.706 1.00 94.56 301 LEU A N 1
ATOM 2447 C CA . LEU A 1 301 ? -9.369 -3.547 -0.057 1.00 94.56 301 LEU A CA 1
ATOM 2448 C C . LEU A 1 301 ? -8.201 -4.330 0.541 1.00 94.56 301 LEU A C 1
ATOM 2450 O O . LEU A 1 301 ? -8.321 -5.537 0.721 1.00 94.56 301 LEU A O 1
ATOM 2454 N N . ASP A 1 302 ? -7.118 -3.655 0.921 1.00 94.31 302 ASP A N 1
ATOM 2455 C CA . ASP A 1 302 ? -5.935 -4.299 1.492 1.00 94.31 302 ASP A CA 1
ATOM 2456 C C . ASP A 1 302 ? -6.250 -5.068 2.785 1.00 94.31 302 ASP A C 1
ATOM 2458 O O . ASP A 1 302 ? -5.799 -6.197 2.954 1.00 94.31 302 ASP A O 1
ATOM 2462 N N . ILE A 1 303 ? -7.124 -4.541 3.653 1.00 94.19 303 ILE A N 1
ATOM 2463 C CA . ILE A 1 303 ? -7.599 -5.260 4.853 1.00 94.19 303 ILE A CA 1
ATOM 2464 C C . ILE A 1 303 ? -8.218 -6.622 4.497 1.00 94.19 303 ILE A C 1
ATOM 2466 O O . ILE A 1 303 ? -8.047 -7.595 5.232 1.00 94.19 303 ILE A O 1
ATOM 2470 N N . HIS A 1 304 ? -8.941 -6.699 3.379 1.00 91.25 304 HIS A N 1
ATOM 2471 C CA . HIS A 1 304 ? -9.613 -7.921 2.940 1.00 91.25 304 HIS A CA 1
ATOM 2472 C C . HIS A 1 304 ? -8.711 -8.833 2.099 1.00 91.25 304 HIS A C 1
ATOM 2474 O O . HIS A 1 304 ? -8.861 -10.052 2.155 1.00 91.25 304 HIS A O 1
ATOM 2480 N N . LEU A 1 305 ? -7.770 -8.265 1.342 1.00 92.12 305 LEU A N 1
ATOM 2481 C CA . LEU A 1 305 ? -6.875 -9.015 0.460 1.00 92.12 305 LEU A CA 1
ATOM 2482 C C . LEU A 1 305 ? -5.641 -9.554 1.187 1.00 92.12 305 LEU A C 1
ATOM 2484 O O . LEU A 1 305 ? -5.193 -10.655 0.877 1.00 92.12 305 LEU A O 1
ATOM 2488 N N . ARG A 1 306 ? -5.107 -8.837 2.180 1.00 91.56 306 ARG A N 1
ATOM 2489 C CA . ARG A 1 306 ? -3.887 -9.224 2.905 1.00 91.56 306 ARG A CA 1
ATOM 2490 C C . ARG A 1 306 ? -3.950 -10.636 3.515 1.00 91.56 306 ARG A C 1
ATOM 2492 O O . ARG A 1 306 ? -2.985 -11.376 3.331 1.00 91.56 306 ARG A O 1
ATOM 2499 N N . PRO A 1 307 ? -5.054 -11.082 4.152 1.00 91.56 307 PRO A N 1
ATOM 2500 C CA . PRO A 1 307 ? -5.157 -12.449 4.674 1.00 91.56 307 PRO A CA 1
ATOM 2501 C C . PRO A 1 307 ? -5.172 -13.535 3.590 1.00 91.56 307 PRO A C 1
ATOM 2503 O O . PRO A 1 307 ? -4.930 -14.702 3.885 1.00 91.56 307 PRO A O 1
ATOM 2506 N N . LEU A 1 308 ? -5.519 -13.178 2.351 1.00 88.88 308 LEU A N 1
ATOM 2507 C CA . LEU A 1 308 ? -5.474 -14.081 1.199 1.00 88.88 308 LEU A CA 1
ATOM 2508 C C . LEU A 1 308 ? -4.079 -14.072 0.572 1.00 88.88 308 LEU A C 1
ATOM 2510 O O . LEU A 1 308 ? -3.553 -15.120 0.206 1.00 88.88 308 LEU A O 1
ATOM 2514 N N . ALA A 1 309 ? -3.449 -12.899 0.513 1.00 87.06 309 ALA A N 1
ATOM 2515 C CA . ALA A 1 309 ? -2.081 -12.744 0.047 1.00 87.06 309 ALA A CA 1
ATOM 2516 C C . ALA A 1 309 ? -1.080 -13.512 0.927 1.00 87.06 309 ALA A C 1
ATOM 2518 O O . ALA A 1 309 ? -0.088 -14.001 0.423 1.00 87.06 309 ALA A O 1
ATOM 2519 N N . SER A 1 310 ? -1.331 -13.722 2.215 1.00 82.31 310 SER A N 1
ATOM 2520 C CA . SER A 1 310 ? -0.429 -14.539 3.041 1.00 82.31 310 SER A CA 1
ATOM 2521 C C . SER A 1 310 ? -0.595 -16.056 2.861 1.00 82.31 310 SER A C 1
ATOM 2523 O O . SER A 1 310 ? 0.100 -16.815 3.527 1.00 82.31 310 SER A O 1
ATOM 2525 N N . LYS A 1 311 ? -1.539 -16.518 2.027 1.00 85.38 311 LYS A N 1
ATOM 2526 C CA . LYS A 1 311 ? -1.842 -17.950 1.835 1.00 85.38 311 LYS A CA 1
ATOM 2527 C C . LYS A 1 311 ? -1.269 -18.548 0.554 1.00 85.38 311 LYS A C 1
ATOM 2529 O O . LYS A 1 311 ? -1.299 -19.766 0.411 1.00 85.38 311 LYS A O 1
ATOM 2534 N N . HIS A 1 312 ? -0.808 -17.732 -0.393 1.00 78.62 312 HIS A N 1
ATOM 2535 C CA . HIS A 1 312 ? -0.151 -18.267 -1.583 1.00 78.62 312 HIS A CA 1
ATOM 2536 C C . HIS A 1 312 ? 1.300 -18.616 -1.251 1.00 78.62 312 HIS A C 1
ATOM 2538 O O . HIS A 1 312 ? 1.952 -17.901 -0.491 1.00 78.62 312 HIS A O 1
ATOM 2544 N N . ASN A 1 313 ? 1.809 -19.705 -1.829 1.00 75.56 313 ASN A N 1
ATOM 2545 C CA . ASN A 1 313 ? 3.223 -20.042 -1.718 1.00 75.56 313 ASN A CA 1
ATOM 2546 C C . ASN A 1 313 ? 4.038 -18.897 -2.332 1.00 75.56 313 ASN A C 1
ATOM 2548 O O . ASN A 1 313 ? 3.950 -18.637 -3.530 1.00 75.56 313 ASN A O 1
ATOM 2552 N N . SER A 1 314 ? 4.809 -18.194 -1.504 1.00 67.38 314 SER A N 1
ATOM 2553 C CA . SER A 1 314 ? 5.660 -17.067 -1.910 1.00 67.38 314 SER A CA 1
ATOM 2554 C C . SER A 1 314 ? 6.911 -17.499 -2.684 1.00 67.38 314 SER A C 1
ATOM 2556 O O . SER A 1 314 ? 7.705 -16.657 -3.099 1.00 67.38 314 SER A O 1
ATOM 2558 N N . HIS A 1 315 ? 7.082 -18.805 -2.880 1.00 57.53 315 HIS A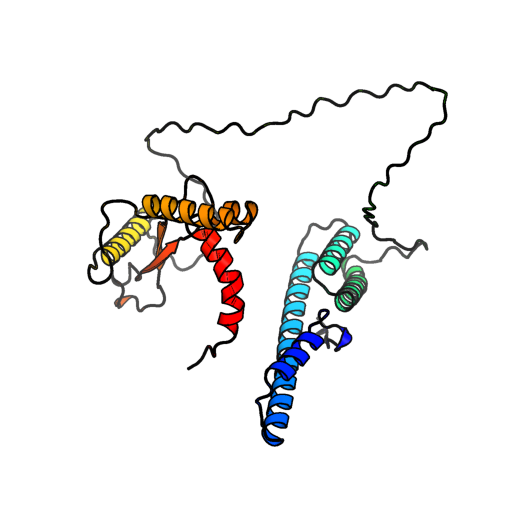 N 1
ATOM 2559 C CA . HIS A 1 315 ? 8.175 -19.415 -3.618 1.00 57.53 315 HIS A CA 1
ATOM 2560 C C . HIS A 1 315 ? 7.582 -20.334 -4.689 1.00 57.53 315 HIS A C 1
ATOM 2562 O O . HIS A 1 315 ? 6.829 -21.255 -4.366 1.00 57.53 315 HIS A O 1
ATOM 2568 N N . LEU A 1 316 ? 7.911 -20.038 -5.946 1.00 44.25 316 LEU A N 1
ATOM 2569 C CA . LEU A 1 316 ? 7.899 -20.992 -7.051 1.00 44.25 316 LEU A CA 1
ATOM 2570 C C . LEU A 1 316 ? 9.330 -21.465 -7.276 1.00 44.25 316 LEU A C 1
ATOM 2572 O O . LEU A 1 316 ? 10.230 -20.592 -7.210 1.00 44.25 316 LEU A O 1
#

Sequence (316 aa):
METISFYLSDNQLPPGYLHKARTLTDTFIPSGASDTTLAALATASSLWIQTSHQILEQHYREEISHKYTILYNTPSFPDWQEAWYLGVTWAQKLLSEPLRDYLLQDIRDSLPKFYGNWPTRDNSPFQPPLTHCQPHSEDEGDTTLPRAHTSRPSPPPRTHGHPTPGRYPLKEDSTSPLPESSNTTTPETNISPIQQRTTRTLEAERQLQNTAFYQLIERPIYLRSTALIKRELLQMERKNLITKRQRDYLTGDTPTRRRCFYLLPKIHKDPSTWPLPFETPPGRPIISDCGSETYGISQRLDIHLRPLASKHNSHL

Secondary structure (DSSP, 8-state):
---------GGGSPTTHHHHHHHHHHHT--TT--HHHHHHHHHHHHHHHHHHHHHHHHHHHHHHHHHHHHHHH-TT--SHHHHHHHHHHHHHHHS-HHHHHHHHHHHHHHHHHHH-------S-----------PPPP--------------PPPPP------PPPPPPP------PPPP-----S------HHHHHHHHHHHHHHHHT-TTT----SS-THHHHHHHHHHHHHHHHHTTSS-HHHHHHHH--SSPPPPEEEEEE-TTS-GGGSSBTTTBPPEEEEEE-TT-TTHHHHHHHHHHHHHHHTTS-S--

Solvent-accessible surface area (backbone atoms only — not comparable to full-atom values): 20405 Å² total; per-residue (Å²): 129,83,82,82,79,83,75,84,52,89,82,50,55,57,91,60,48,69,56,52,54,52,51,50,57,66,70,66,64,59,92,85,62,49,73,70,54,52,51,52,50,50,53,52,50,54,51,51,53,51,53,54,48,53,52,51,51,50,51,51,50,52,50,51,51,51,50,48,50,51,66,72,69,46,97,71,70,92,47,70,65,60,56,48,52,51,51,50,54,45,31,69,74,77,42,50,73,60,47,20,53,50,51,53,49,50,51,63,69,47,49,40,79,74,74,43,86,65,82,78,78,79,83,66,83,85,70,76,85,78,82,76,86,72,83,88,77,89,82,88,84,89,85,85,86,84,93,79,92,77,92,76,85,82,78,80,85,81,79,82,80,74,86,75,83,80,83,79,80,91,74,93,77,86,90,84,88,80,85,90,78,82,89,81,93,70,90,77,78,88,65,53,75,66,55,54,49,53,52,53,50,52,53,50,49,60,55,60,67,36,66,94,83,37,77,94,70,98,63,76,63,61,68,59,51,40,55,52,52,52,49,52,43,52,50,37,34,76,69,67,76,38,51,69,70,53,39,55,51,35,48,44,56,85,79,59,39,76,70,45,83,44,68,48,69,41,73,89,51,63,45,80,76,22,87,40,59,78,74,35,55,48,63,44,83,42,73,46,54,76,53,18,58,52,35,38,44,53,54,54,48,44,70,67,44,49,75,56,63,72,67,56,78,94,70,132

pLDDT: mean 71.22, std 21.85, range [27.39, 98.5]

Nearest PDB structures (foldseek):
  8zak-assembly2_B  TM=4.766E-01  e=6.351E+00  Campylobacter jejuni
  8iuj-assembly1_4g  TM=3.798E-01  e=3.976E+00  Euglena gracilis

Organism: Oncorhynchus mykiss (NCBI:txid8022)

Radius of gyration: 30.85 Å; Cα contacts (8 Å, |Δi|>4): 154; chains: 1; bounding box: 69×78×80 Å

Foldseek 3Di:
DPDDDDDDDPVFDDPCPVVVLVVVLVVPDDDPDDPVRNVVSVVVSVVVSVVVSVVVVVVVVVVLVVLVCCLQVVPDDPDLVVSLVVQLVCLVPPGDPVSSVVSNVVSVVVSCVRRPDDPDDPPDDDDDPPPDPDDDDDDDDDDDDDDDDDDDDDDDDDDPDDDDDDDDDDDDDDDDDDDDDDDDDDPDPPQDPVNVVVLQVVLVCVVQPPPVPHDDDPDQPLVVVLVVLLVVLVVCCVVVVDPPVLSVLQQFDPVADGKDKDWDFPPVDQQCPAPNRVPHGRTDIDIDCPRGRRPSVVVVVCVVCVVVVVPDDPPD